Protein AF-A0A5P9H2J4-F1 (afdb_monomer)

Sequence (179 aa):
MNARAEFPARAKLRVLPDDWDMHHDNRLRDTGGVYSKVAVLSDEWGIAETALITRWHKLRGRSGVDRSVSNRGKGKSSAGKVTGGRPPRRQDVENPQDLPRPELELVRDVASDLPRRQQNILLVIAGSPGLSCSEIGREGQFSSGSVATSIPLLRRHVAASGWSIVTAPAGGYYLVEIS

Nearest PDB structures (foldseek):
  7dn3-assembly1_O  TM=6.756E-01  e=2.228E-01  Homo sapiens
  6eu2-assembly1_O  TM=5.5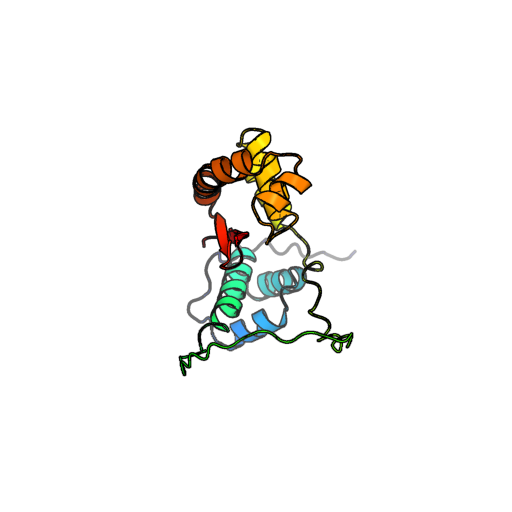53E-01  e=7.507E-02  Saccharomyces cerevisiae S288C
  4zzl-assembly1_A  TM=4.684E-01  e=7.949E-02  Pseudomonas aeruginosa
  6tut-assembly1_O  TM=6.150E-01  e=7.850E-01  Saccharomyces cerevisiae S288C
  2rn7-assembly1_A  TM=4.463E-01  e=7.850E-01  Shigella flexneri

pLDDT: mean 75.41, std 20.42, range [35.69, 94.81]

Structure (mmCIF, N/CA/C/O backbone):
data_AF-A0A5P9H2J4-F1
#
_entry.id   AF-A0A5P9H2J4-F1
#
loop_
_atom_site.group_PDB
_atom_site.id
_atom_site.type_symbol
_atom_site.label_atom_id
_atom_site.label_alt_id
_atom_site.label_comp_id
_atom_site.label_asym_id
_atom_site.label_entity_id
_atom_site.label_seq_id
_atom_site.pdbx_PDB_ins_code
_atom_site.Cartn_x
_atom_site.Cartn_y
_atom_site.Cartn_z
_atom_site.occupancy
_atom_site.B_iso_or_equiv
_atom_site.auth_seq_id
_atom_site.auth_comp_id
_atom_site.auth_asym_id
_atom_site.auth_atom_id
_atom_site.pdbx_PDB_model_num
ATOM 1 N N . MET A 1 1 ? -14.708 36.099 26.808 1.00 37.88 1 MET A N 1
ATOM 2 C CA . MET A 1 1 ? -14.467 34.723 27.290 1.00 37.88 1 MET A CA 1
ATOM 3 C C . MET A 1 1 ? -15.347 33.798 26.462 1.00 37.88 1 MET A C 1
ATOM 5 O O . MET A 1 1 ? -16.540 33.737 26.713 1.00 37.88 1 MET A O 1
ATOM 9 N N . ASN A 1 2 ? -14.799 33.191 25.404 1.00 42.50 2 ASN A N 1
ATOM 10 C CA . ASN A 1 2 ? -15.557 32.294 24.527 1.00 42.50 2 ASN A CA 1
ATOM 11 C C . ASN A 1 2 ? -15.525 30.885 25.118 1.00 42.50 2 ASN A C 1
ATOM 13 O O . ASN A 1 2 ? -14.464 30.266 25.177 1.00 42.50 2 ASN A O 1
ATOM 17 N N . ALA A 1 3 ? -16.684 30.410 25.572 1.00 44.47 3 ALA A N 1
ATOM 18 C CA . ALA A 1 3 ? -16.889 29.033 25.986 1.00 44.47 3 ALA A CA 1
ATOM 19 C C . ALA A 1 3 ? -16.720 28.130 24.758 1.00 44.47 3 ALA A C 1
ATOM 21 O O . ALA A 1 3 ? -17.597 28.032 23.901 1.00 44.47 3 ALA A O 1
ATOM 22 N N . ARG A 1 4 ? -15.544 27.515 24.643 1.00 42.09 4 ARG A N 1
ATOM 23 C CA . ARG A 1 4 ? -15.275 26.453 23.681 1.00 42.09 4 ARG A CA 1
ATOM 24 C C . ARG A 1 4 ? -16.056 25.246 24.192 1.00 42.09 4 ARG A C 1
ATOM 26 O O . ARG A 1 4 ? -15.640 24.619 25.157 1.00 42.09 4 ARG A O 1
ATOM 33 N N . ALA A 1 5 ? -17.241 25.019 23.631 1.00 46.47 5 ALA A N 1
ATOM 34 C CA . ALA A 1 5 ? -18.054 23.857 23.947 1.00 46.47 5 ALA A CA 1
ATOM 35 C C . ALA A 1 5 ? -17.227 22.603 23.632 1.00 46.47 5 ALA A C 1
ATOM 37 O O . ALA A 1 5 ? -17.026 22.253 22.470 1.00 46.47 5 ALA A O 1
ATOM 38 N N . GLU A 1 6 ? -16.685 21.980 24.675 1.00 45.47 6 GLU A N 1
ATOM 39 C CA . GLU A 1 6 ? -16.101 20.648 24.615 1.00 45.47 6 GLU A CA 1
ATOM 40 C C . GLU A 1 6 ? -17.254 19.678 24.373 1.00 45.47 6 GLU A C 1
ATOM 42 O O . GLU A 1 6 ? -17.886 19.168 25.297 1.00 45.47 6 GLU A O 1
ATOM 47 N N . PHE A 1 7 ? -17.599 19.485 23.100 1.00 49.84 7 PHE A N 1
ATOM 48 C CA . PHE A 1 7 ? -18.475 18.393 22.722 1.00 49.84 7 PHE A CA 1
ATOM 49 C C . PHE A 1 7 ? -17.746 17.098 23.089 1.00 49.84 7 PHE A C 1
ATOM 51 O O . PHE A 1 7 ? -16.628 16.887 22.609 1.00 49.84 7 PHE A O 1
ATOM 58 N N . PRO A 1 8 ? -18.328 16.240 23.948 1.00 53.94 8 PRO A N 1
ATOM 59 C CA . PRO A 1 8 ? -17.721 14.959 24.258 1.00 53.94 8 PRO A CA 1
ATOM 60 C C . PRO A 1 8 ? -17.514 14.226 22.938 1.00 53.94 8 PRO A C 1
ATOM 62 O O . PRO A 1 8 ? -18.433 14.184 22.117 1.00 53.94 8 PRO A O 1
ATOM 65 N N . ALA A 1 9 ? -16.301 13.710 22.726 1.00 61.12 9 ALA A N 1
ATOM 66 C CA . ALA A 1 9 ? -15.924 12.963 21.535 1.00 61.12 9 ALA A CA 1
ATOM 67 C C . ALA A 1 9 ? -16.912 11.806 21.345 1.00 61.12 9 ALA A C 1
ATOM 69 O O . ALA A 1 9 ? -16.775 10.740 21.948 1.00 61.12 9 ALA A O 1
ATOM 70 N N . ARG A 1 10 ? -17.969 12.046 20.561 1.00 61.47 10 ARG A N 1
ATOM 71 C CA . ARG A 1 10 ? -18.963 11.032 20.232 1.00 61.47 10 ARG A CA 1
ATOM 72 C C . ARG A 1 10 ? -18.203 9.903 19.560 1.00 61.47 10 ARG A C 1
ATOM 74 O O . ARG A 1 10 ? -17.458 10.138 18.610 1.00 61.47 10 ARG A O 1
ATOM 81 N N . ALA A 1 11 ? -18.354 8.697 20.097 1.00 78.31 11 ALA A N 1
ATOM 82 C CA . ALA A 1 11 ? -17.720 7.518 19.539 1.00 78.31 11 ALA A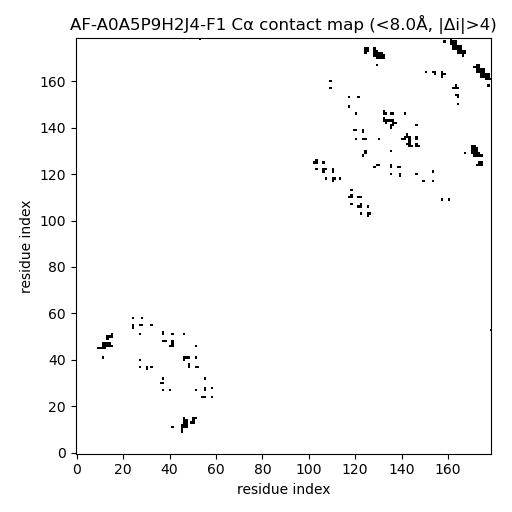 CA 1
ATOM 83 C C . ALA A 1 11 ? -18.132 7.394 18.067 1.00 78.31 11 ALA A C 1
ATOM 85 O O . ALA A 1 11 ? -19.307 7.189 17.763 1.00 78.31 11 ALA A O 1
ATOM 86 N N . LYS A 1 12 ? -17.167 7.582 17.163 1.00 86.19 12 LYS A N 1
ATOM 87 C CA . LYS A 1 12 ? -17.401 7.499 15.723 1.00 86.19 12 LYS A CA 1
ATOM 88 C C . LYS A 1 12 ? -17.639 6.044 15.323 1.00 86.19 12 LYS A C 1
ATOM 90 O O . LYS A 1 12 ? -16.932 5.142 15.783 1.00 86.19 12 LYS A O 1
ATOM 95 N N . LEU A 1 13 ? -18.605 5.816 14.441 1.00 84.12 13 LEU A N 1
ATOM 96 C CA . LEU A 1 13 ? -18.912 4.490 13.915 1.00 84.12 13 LEU A CA 1
ATOM 97 C C . LEU A 1 13 ? -17.754 3.988 13.049 1.00 84.12 13 LEU A C 1
ATOM 99 O O . LEU A 1 13 ? -17.327 4.657 12.114 1.00 84.12 13 LEU A O 1
ATOM 103 N N . ARG A 1 14 ? -17.235 2.793 13.344 1.00 85.69 14 ARG A N 1
ATOM 104 C CA . ARG A 1 14 ? -16.154 2.164 12.556 1.00 85.69 14 ARG A CA 1
ATOM 105 C C . ARG A 1 14 ? -16.654 1.460 11.294 1.00 85.69 14 ARG A C 1
ATOM 107 O O . ARG A 1 14 ? -15.852 0.961 10.513 1.00 85.69 14 ARG A O 1
ATOM 114 N N . VAL A 1 15 ? -17.968 1.395 11.124 1.00 87.19 15 VAL A N 1
ATOM 115 C CA . VAL A 1 15 ? -18.649 0.724 10.020 1.00 87.19 15 VAL A CA 1
ATOM 116 C C . VAL A 1 15 ? -19.584 1.738 9.372 1.00 87.19 15 VAL A C 1
ATOM 118 O O . VAL A 1 15 ? -20.097 2.627 10.055 1.00 87.19 15 VAL A O 1
ATOM 121 N N . LEU A 1 16 ? -19.762 1.631 8.056 1.00 88.69 16 LEU A N 1
ATOM 122 C CA . LEU A 1 16 ? -20.725 2.458 7.337 1.00 88.69 16 LEU A CA 1
ATOM 123 C C . LEU A 1 16 ? -22.148 2.086 7.791 1.00 88.69 16 LEU A C 1
ATOM 125 O O . LEU A 1 16 ? -22.420 0.896 7.948 1.00 88.69 16 LEU A O 1
ATOM 129 N N . PRO A 1 17 ? -23.035 3.069 7.995 1.00 88.62 17 PRO A N 1
ATOM 130 C CA . PRO A 1 17 ? -24.447 2.828 8.267 1.00 88.62 17 PRO A CA 1
ATOM 131 C C . PRO A 1 17 ? -25.135 2.000 7.171 1.00 88.62 17 PRO A C 1
ATOM 133 O O . PRO A 1 17 ? -24.733 2.043 6.007 1.00 88.62 17 PRO A O 1
ATOM 136 N N . ASP A 1 18 ? -26.197 1.277 7.528 1.00 86.50 18 ASP A N 1
ATOM 137 C CA . ASP A 1 18 ? -26.982 0.484 6.568 1.00 86.50 18 ASP A CA 1
ATOM 138 C C . ASP A 1 18 ? -27.768 1.360 5.573 1.00 86.50 18 ASP A C 1
ATOM 140 O O . ASP A 1 18 ? -28.069 0.922 4.464 1.00 86.50 18 ASP A O 1
ATOM 144 N N . ASP A 1 19 ? -28.063 2.614 5.930 1.00 89.94 19 ASP A N 1
ATOM 145 C CA . ASP A 1 19 ? -28.698 3.630 5.080 1.00 89.94 19 ASP A CA 1
ATOM 146 C C . ASP A 1 19 ? -27.706 4.365 4.156 1.00 89.94 19 ASP A C 1
ATOM 148 O O . ASP A 1 19 ? -28.043 5.378 3.542 1.00 89.94 19 ASP A O 1
ATOM 152 N N . TRP A 1 20 ? -26.481 3.846 4.015 1.00 91.00 20 TRP A N 1
ATOM 153 C CA . TRP A 1 20 ? -25.469 4.412 3.129 1.00 91.00 20 TRP A CA 1
ATOM 154 C C . TRP A 1 20 ? -25.891 4.350 1.657 1.00 91.00 20 TRP A C 1
ATOM 156 O O . TRP A 1 20 ? -25.964 3.280 1.044 1.00 91.00 20 TRP A O 1
ATOM 166 N N . ASP A 1 21 ? -26.097 5.520 1.058 1.00 92.69 21 ASP A N 1
ATOM 167 C CA . ASP A 1 21 ? -26.605 5.653 -0.304 1.00 92.69 21 ASP A CA 1
ATOM 168 C C . ASP A 1 21 ? -25.576 6.228 -1.301 1.00 92.69 21 ASP A C 1
ATOM 170 O O . ASP A 1 21 ? -24.418 6.535 -0.994 1.00 92.69 21 ASP A O 1
ATOM 174 N N . MET A 1 22 ? -26.022 6.38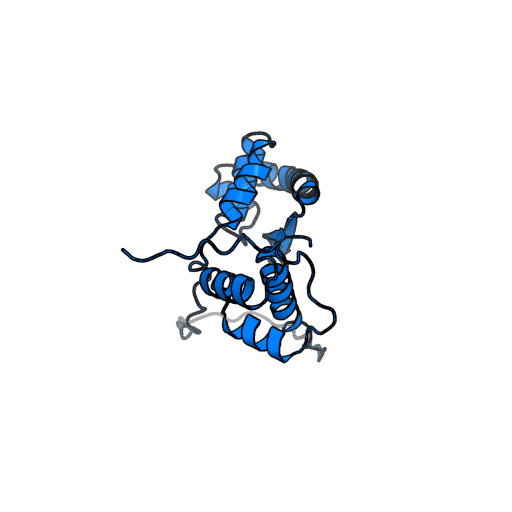7 -2.549 1.00 90.00 22 MET A N 1
ATOM 175 C CA . MET A 1 22 ? -25.207 6.946 -3.627 1.00 90.00 22 MET A CA 1
ATOM 176 C C . MET A 1 22 ? -24.903 8.444 -3.439 1.00 90.00 22 MET A C 1
ATOM 178 O O . MET A 1 22 ? -23.922 8.941 -3.991 1.00 90.00 22 MET A O 1
ATOM 182 N N . HIS A 1 23 ? -25.713 9.176 -2.669 1.00 92.44 23 HIS A N 1
ATOM 183 C CA . HIS A 1 23 ? -25.463 10.583 -2.368 1.00 92.44 23 HIS A CA 1
ATOM 184 C C . HIS A 1 23 ? -24.237 10.734 -1.458 1.00 92.44 23 HIS A C 1
ATOM 186 O O . HIS A 1 23 ? -23.366 11.562 -1.739 1.00 92.44 23 HIS A O 1
ATOM 192 N N . HIS A 1 24 ? -24.111 9.874 -0.445 1.00 92.12 24 HIS A N 1
ATOM 193 C CA . HIS A 1 24 ? -22.923 9.803 0.408 1.00 92.12 24 HIS A CA 1
ATOM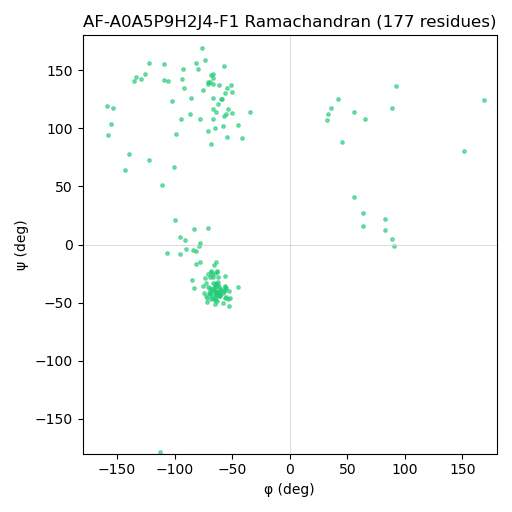 194 C C . HIS A 1 24 ? -21.671 9.433 -0.395 1.00 92.12 24 HIS A C 1
ATOM 196 O O . HIS A 1 24 ? -20.632 10.080 -0.252 1.00 92.12 24 HIS A O 1
ATOM 202 N N . ASP A 1 25 ? -21.774 8.460 -1.308 1.00 91.12 25 ASP A N 1
ATOM 203 C CA . ASP A 1 25 ? -20.670 8.088 -2.203 1.00 91.12 25 ASP A CA 1
ATOM 204 C C . ASP A 1 25 ? -20.228 9.250 -3.112 1.00 91.12 25 ASP A C 1
ATOM 206 O O . ASP A 1 25 ? -19.029 9.438 -3.334 1.00 91.12 25 ASP A O 1
ATOM 210 N N . ASN A 1 26 ? -21.169 10.047 -3.626 1.00 90.75 26 ASN A N 1
ATOM 211 C CA . ASN A 1 26 ? -20.859 11.212 -4.457 1.00 90.75 26 ASN A CA 1
ATOM 212 C C . ASN A 1 26 ? -20.185 12.323 -3.644 1.00 90.75 26 ASN A C 1
ATOM 214 O O . ASN A 1 26 ? -19.116 12.783 -4.039 1.00 90.75 26 ASN A O 1
ATOM 218 N N . ARG A 1 27 ? -20.710 12.672 -2.461 1.00 90.25 27 ARG A N 1
ATOM 219 C CA . ARG A 1 27 ? -20.052 13.648 -1.569 1.00 90.25 27 ARG A CA 1
ATOM 220 C C . ARG A 1 27 ? -18.655 13.194 -1.156 1.00 90.25 27 ARG A C 1
ATOM 222 O O . ARG A 1 27 ? -17.731 14.001 -1.086 1.00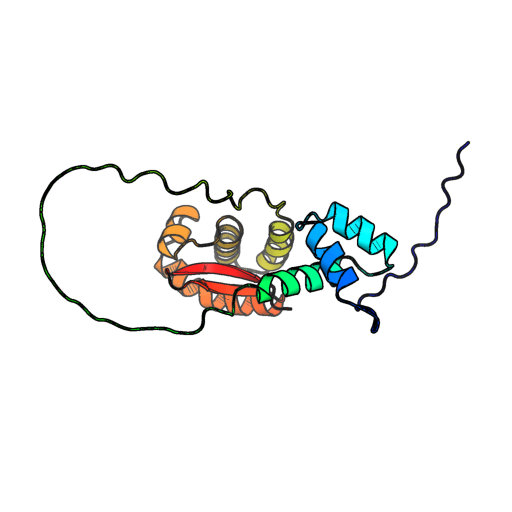 90.25 27 ARG A O 1
ATOM 229 N N . LEU A 1 28 ? -18.481 11.896 -0.915 1.00 90.56 28 LEU A N 1
ATOM 230 C CA . LEU A 1 28 ? -17.183 11.316 -0.602 1.00 90.56 28 LEU A CA 1
ATOM 231 C C . LEU A 1 28 ? -16.231 11.385 -1.808 1.00 90.56 28 LEU A C 1
ATOM 233 O O . LEU A 1 28 ? -15.051 11.680 -1.629 1.00 90.56 28 LEU A O 1
ATOM 237 N N . ARG A 1 29 ? -16.713 11.180 -3.042 1.00 87.31 29 ARG A N 1
ATOM 238 C CA . ARG A 1 29 ? -15.926 11.385 -4.275 1.00 87.31 29 ARG A CA 1
ATOM 239 C C . ARG A 1 29 ? -15.516 12.841 -4.475 1.00 87.31 29 ARG A C 1
ATOM 241 O O . ARG A 1 29 ? -14.359 13.079 -4.819 1.00 87.31 29 ARG A O 1
ATOM 248 N N . ASP A 1 30 ? -16.407 13.785 -4.188 1.00 88.19 30 ASP A N 1
ATOM 249 C CA . ASP A 1 30 ? -16.173 15.230 -4.333 1.00 88.19 30 ASP A CA 1
ATOM 250 C C . ASP A 1 30 ? -15.060 15.755 -3.410 1.00 88.19 30 ASP A C 1
ATOM 252 O O . ASP A 1 30 ? -14.502 16.836 -3.626 1.00 88.19 30 ASP A O 1
ATOM 256 N N . THR A 1 31 ? -14.664 14.975 -2.397 1.00 87.88 31 THR A N 1
ATOM 257 C CA . THR A 1 31 ? -13.471 15.283 -1.594 1.00 87.88 31 THR A CA 1
ATOM 258 C C . THR A 1 31 ? -12.181 15.252 -2.412 1.00 87.88 31 THR A C 1
ATOM 260 O O . THR A 1 31 ? -11.198 15.870 -2.003 1.00 87.88 31 THR A O 1
ATOM 263 N N . GLY A 1 32 ? -12.158 14.539 -3.544 1.00 78.75 32 GLY A N 1
ATOM 264 C CA . GLY A 1 32 ? -10.976 14.393 -4.393 1.00 78.75 32 GLY A CA 1
ATOM 265 C C . GLY A 1 32 ? -9.806 13.670 -3.717 1.00 78.75 32 GLY A C 1
ATOM 266 O O . GLY A 1 32 ? -8.685 13.760 -4.203 1.00 78.75 32 GLY A O 1
ATOM 267 N N . GLY A 1 33 ? -10.034 12.974 -2.597 1.00 73.19 33 GLY A N 1
ATOM 268 C CA . GLY A 1 33 ? -8.963 12.334 -1.823 1.00 73.19 33 GLY A CA 1
ATOM 269 C C . GLY A 1 33 ? -8.237 13.263 -0.855 1.00 73.19 33 GLY A C 1
ATOM 270 O O . GLY A 1 33 ? -7.195 12.902 -0.318 1.00 73.19 33 GLY A O 1
ATOM 271 N N . VAL A 1 34 ? -8.775 14.459 -0.612 1.00 84.06 34 VAL A N 1
ATOM 272 C CA . VAL A 1 34 ? -8.229 15.374 0.390 1.00 84.06 34 VAL A CA 1
ATOM 273 C C . VAL A 1 34 ? -8.664 14.914 1.781 1.00 84.06 34 VAL A C 1
ATOM 275 O O . VAL A 1 34 ? -9.821 15.099 2.165 1.00 84.06 34 VAL A O 1
ATOM 278 N N . TYR A 1 35 ? -7.732 14.367 2.564 1.00 81.38 35 TYR A N 1
ATOM 279 C CA . TYR A 1 35 ? -8.004 13.843 3.911 1.00 81.38 35 TYR A CA 1
ATOM 280 C C . TYR A 1 35 ? -8.635 14.871 4.852 1.00 81.38 35 TYR A C 1
ATOM 282 O O . TYR A 1 35 ? -9.544 14.529 5.597 1.00 81.38 35 TYR A O 1
ATOM 290 N N . SER A 1 36 ? -8.261 16.151 4.759 1.00 81.31 36 SER A N 1
ATOM 291 C CA . SER A 1 36 ? -8.893 17.209 5.560 1.00 81.31 36 SER A CA 1
ATOM 292 C C . SER A 1 36 ? -10.388 17.366 5.262 1.00 81.31 36 SER A C 1
ATOM 294 O O . SER A 1 36 ? -11.160 17.669 6.163 1.00 81.31 36 SER A O 1
ATOM 296 N N . LYS A 1 37 ? -10.826 17.122 4.019 1.00 87.00 37 LYS A N 1
ATOM 297 C CA . LYS A 1 37 ? -12.255 17.120 3.669 1.00 87.00 37 LYS A CA 1
ATOM 298 C C . LYS A 1 37 ? -12.946 15.849 4.164 1.00 87.00 37 LYS A C 1
ATOM 300 O O . LYS A 1 37 ? -14.091 15.915 4.594 1.00 87.00 37 LYS A O 1
ATOM 305 N N . VAL A 1 38 ? -12.251 14.711 4.144 1.00 87.44 38 VAL A N 1
ATOM 306 C CA . VAL A 1 38 ? -12.761 13.450 4.708 1.00 87.44 38 VAL A CA 1
ATOM 307 C C . VAL A 1 38 ? -12.918 13.545 6.228 1.00 87.44 38 VAL A C 1
ATOM 309 O O . VAL A 1 38 ? -13.909 13.049 6.749 1.00 87.44 38 VAL A O 1
ATOM 312 N N . ALA A 1 39 ? -12.014 14.233 6.930 1.00 85.62 39 ALA A N 1
ATOM 313 C CA . ALA A 1 39 ? -12.129 14.509 8.363 1.00 85.62 39 ALA A CA 1
ATOM 314 C C . ALA A 1 39 ? -13.379 15.347 8.685 1.00 85.62 39 ALA A C 1
ATOM 316 O O . ALA A 1 39 ? -14.138 15.007 9.588 1.00 85.62 39 ALA A O 1
ATOM 317 N N . VAL A 1 40 ? -13.669 16.372 7.874 1.00 90.00 40 VAL A N 1
ATOM 318 C CA . VAL A 1 40 ? -14.911 17.157 8.003 1.00 90.00 40 VAL A CA 1
ATOM 319 C C . VAL A 1 40 ? -16.149 16.277 7.806 1.00 90.00 40 VAL A C 1
ATOM 321 O O . VAL A 1 40 ? -17.076 16.352 8.605 1.00 90.00 40 VAL A O 1
ATOM 324 N N . LEU A 1 41 ? -16.158 15.399 6.796 1.00 91.00 41 LEU A N 1
ATOM 325 C CA . LEU A 1 41 ? -17.263 14.451 6.585 1.00 91.00 41 LEU A CA 1
ATOM 326 C C . LEU A 1 41 ? -17.360 13.401 7.703 1.00 91.00 41 LEU A C 1
ATOM 328 O O . LEU A 1 41 ? -18.451 12.976 8.065 1.00 91.00 41 LEU A O 1
ATOM 332 N N . SER A 1 42 ? -16.226 12.994 8.273 1.00 90.69 42 SER A N 1
ATOM 333 C CA . SER A 1 42 ? -16.158 12.085 9.417 1.00 90.69 42 SER A CA 1
ATOM 334 C C . SER A 1 42 ? -16.830 12.686 10.647 1.00 90.69 42 SER A C 1
ATOM 336 O O . SER A 1 42 ? -17.574 11.990 11.339 1.00 90.69 42 SER A O 1
ATOM 338 N N . ASP A 1 43 ? -16.600 13.973 10.902 1.00 88.75 43 ASP A N 1
ATOM 339 C CA . ASP A 1 43 ? -17.264 14.704 11.978 1.00 88.75 43 ASP A CA 1
ATOM 340 C C . ASP A 1 43 ? -18.751 14.934 11.672 1.00 88.75 43 ASP A C 1
ATOM 342 O O . ASP A 1 43 ? -19.590 14.737 12.550 1.00 88.75 43 ASP A O 1
ATOM 346 N N . GLU A 1 44 ? -19.088 15.285 10.426 1.00 90.75 44 GLU A N 1
ATOM 347 C CA . GLU A 1 44 ? -20.465 15.536 9.976 1.00 90.75 44 GLU A CA 1
ATOM 348 C C . GLU A 1 44 ? -21.346 14.283 10.082 1.00 90.75 44 GLU A C 1
ATOM 350 O O . GLU A 1 44 ? -22.487 14.356 10.538 1.00 90.75 44 GLU A O 1
ATOM 355 N N . TRP A 1 45 ? -20.815 13.125 9.690 1.00 91.56 45 TRP A N 1
ATOM 356 C CA . TRP A 1 45 ? -21.557 11.862 9.658 1.00 91.56 45 TRP A CA 1
ATOM 357 C C . TRP A 1 45 ? -21.364 11.014 10.917 1.00 91.56 45 TRP A C 1
ATOM 359 O O . TRP A 1 45 ? -22.035 9.999 11.085 1.00 91.56 45 TRP A O 1
ATOM 369 N N . GLY A 1 46 ? -20.448 11.399 11.811 1.00 91.44 46 GLY A N 1
ATOM 370 C CA . GLY A 1 46 ? -20.116 10.608 12.998 1.00 91.44 46 GLY A CA 1
ATOM 371 C C . GLY A 1 46 ? -19.508 9.241 12.665 1.00 91.44 46 GLY A C 1
ATOM 372 O O . GLY A 1 46 ? -19.640 8.295 13.442 1.00 91.44 46 GLY A O 1
ATOM 373 N N . ILE A 1 47 ? -18.847 9.119 11.513 1.00 91.44 47 ILE A N 1
ATOM 374 C CA . ILE A 1 47 ? -18.227 7.884 11.013 1.00 91.44 47 ILE A CA 1
ATOM 375 C C . ILE A 1 47 ? -16.715 8.040 11.096 1.00 91.44 47 ILE A C 1
ATOM 377 O O . ILE A 1 47 ? -16.190 9.113 10.832 1.00 91.44 47 ILE A O 1
ATOM 381 N N . ALA A 1 48 ? -15.987 6.992 11.464 1.00 90.38 48 ALA A N 1
ATOM 382 C CA . ALA A 1 48 ? -14.536 7.022 11.556 1.00 90.38 48 ALA A CA 1
ATOM 383 C C . ALA A 1 48 ? -13.904 7.317 10.185 1.00 90.38 48 ALA A C 1
ATOM 385 O O . ALA A 1 48 ? -14.298 6.737 9.172 1.00 90.38 48 ALA A O 1
ATOM 386 N N . GLU A 1 49 ? -12.884 8.177 10.163 1.00 88.00 49 GLU A N 1
ATOM 387 C CA . GLU A 1 49 ? -12.154 8.542 8.940 1.00 88.00 49 GLU A CA 1
ATOM 388 C C . GLU A 1 49 ? -11.656 7.310 8.184 1.00 88.00 49 GLU A C 1
ATOM 390 O O . GLU A 1 49 ? -11.793 7.234 6.969 1.00 88.00 49 GLU A O 1
ATOM 395 N N . THR A 1 50 ? -11.173 6.297 8.906 1.00 85.12 50 THR A N 1
ATOM 396 C CA . THR A 1 50 ? -10.714 5.026 8.333 1.00 85.12 50 THR A CA 1
ATOM 397 C C . THR A 1 50 ? -11.795 4.321 7.508 1.00 85.12 50 THR A C 1
ATOM 399 O O . THR A 1 50 ? -11.506 3.822 6.419 1.00 85.12 50 THR A O 1
ATOM 402 N N . ALA A 1 51 ? -13.054 4.325 7.960 1.00 87.44 51 ALA A N 1
ATOM 403 C CA . ALA A 1 51 ? -14.169 3.720 7.230 1.00 87.44 51 ALA A CA 1
ATOM 404 C C . ALA A 1 51 ? -14.512 4.511 5.955 1.00 87.44 51 ALA A C 1
ATOM 406 O O . ALA A 1 51 ? -14.749 3.915 4.899 1.00 87.44 51 ALA A O 1
ATOM 407 N N . LEU A 1 52 ? -14.473 5.846 6.028 1.00 89.94 52 LEU A N 1
ATOM 408 C CA . LEU A 1 52 ? -14.708 6.726 4.879 1.00 89.94 52 LEU A CA 1
ATOM 409 C C . LEU A 1 52 ? -13.587 6.629 3.839 1.00 89.94 52 LEU A C 1
ATOM 411 O O . LEU A 1 52 ? -13.866 6.493 2.650 1.00 89.94 52 LEU A O 1
ATOM 415 N N . ILE A 1 53 ? -12.326 6.621 4.272 1.00 87.56 53 ILE A N 1
ATOM 416 C CA . ILE A 1 53 ? -11.157 6.429 3.404 1.00 87.56 53 ILE A CA 1
ATOM 417 C C . ILE A 1 53 ? -11.274 5.085 2.678 1.00 87.56 53 ILE A C 1
ATOM 419 O O . ILE A 1 53 ? -11.237 5.037 1.446 1.00 87.56 53 ILE A O 1
ATOM 423 N N . THR A 1 54 ? -11.538 4.003 3.416 1.00 86.25 54 THR A N 1
ATOM 424 C CA . THR A 1 54 ? -11.731 2.662 2.840 1.00 86.25 54 THR A CA 1
ATOM 425 C C . THR A 1 54 ? -12.836 2.655 1.775 1.00 86.25 54 THR A C 1
ATOM 427 O O . THR A 1 54 ? -12.661 2.100 0.685 1.00 86.25 54 THR A O 1
ATOM 430 N N . ARG A 1 55 ? -13.985 3.296 2.045 1.00 89.75 55 ARG A N 1
ATOM 431 C CA . ARG A 1 55 ? -15.089 3.404 1.076 1.00 89.75 55 ARG 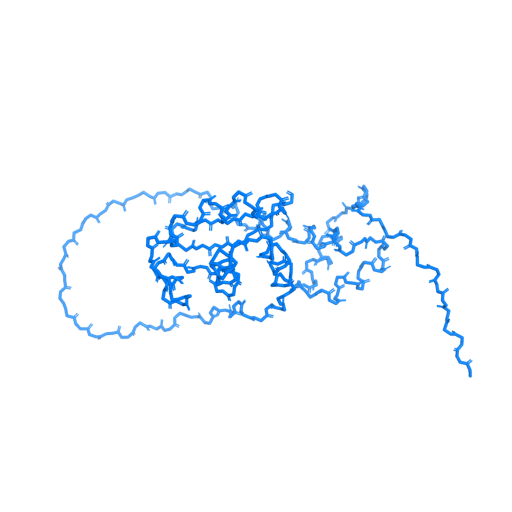A CA 1
ATOM 432 C C . ARG A 1 55 ? -14.679 4.188 -0.166 1.00 89.75 55 ARG A C 1
ATOM 434 O O . ARG A 1 55 ? -14.950 3.745 -1.281 1.00 89.75 55 ARG A O 1
ATOM 441 N N . TRP A 1 56 ? -13.988 5.307 0.013 1.00 88.31 56 TRP A N 1
ATOM 442 C CA . TRP A 1 56 ? -13.514 6.147 -1.080 1.00 88.31 56 TRP A CA 1
ATOM 443 C C . TRP A 1 56 ? -12.552 5.398 -2.018 1.00 88.31 56 TRP A C 1
ATOM 445 O O . TRP A 1 56 ? -12.715 5.451 -3.240 1.00 88.31 56 TRP A O 1
ATOM 455 N N . HIS A 1 57 ? -11.613 4.613 -1.477 1.00 84.00 57 HIS A N 1
ATOM 456 C CA . HIS A 1 57 ? -10.727 3.766 -2.286 1.00 84.00 57 HIS A CA 1
ATOM 457 C C . HIS A 1 57 ? -11.507 2.725 -3.106 1.00 84.00 57 HIS A C 1
ATOM 459 O O . HIS A 1 57 ? -11.255 2.568 -4.306 1.00 84.00 57 HIS A O 1
ATOM 465 N N . LYS A 1 58 ? -12.522 2.081 -2.510 1.00 82.88 58 LYS A N 1
ATOM 466 C CA . LYS A 1 58 ? -13.406 1.133 -3.219 1.00 82.88 58 LYS A CA 1
ATOM 467 C C . LYS A 1 58 ? -14.172 1.794 -4.371 1.00 82.88 58 LYS A C 1
ATOM 469 O O . LYS A 1 58 ? -14.333 1.182 -5.429 1.00 82.88 58 LYS A O 1
ATOM 474 N N . LEU A 1 59 ? -14.599 3.048 -4.210 1.00 84.38 59 LEU A N 1
ATOM 475 C CA . LEU A 1 59 ? -15.294 3.801 -5.260 1.00 84.38 59 LEU A CA 1
ATOM 476 C C . LEU A 1 59 ? -14.408 4.137 -6.465 1.00 84.38 59 LEU A C 1
ATOM 478 O O . LEU A 1 59 ? -14.950 4.290 -7.562 1.00 84.38 59 LEU A O 1
ATOM 482 N N . ARG A 1 60 ? -13.083 4.241 -6.283 1.00 74.50 60 ARG A N 1
ATOM 483 C CA . ARG A 1 60 ? -12.118 4.456 -7.378 1.00 74.50 60 ARG A CA 1
ATOM 484 C C . ARG A 1 60 ? -11.721 3.160 -8.081 1.00 74.50 60 ARG A C 1
ATOM 486 O O . ARG A 1 60 ? -11.604 3.152 -9.303 1.00 74.50 60 ARG A O 1
ATOM 493 N N . GLY A 1 61 ? -11.578 2.056 -7.343 1.00 63.34 61 GLY A N 1
ATOM 494 C CA . GLY A 1 61 ? -11.203 0.754 -7.913 1.00 63.34 61 GLY A CA 1
ATOM 495 C C . GLY A 1 61 ? -12.223 0.176 -8.907 1.00 63.34 61 GLY A C 1
ATOM 496 O O . GLY A 1 61 ? -11.856 -0.609 -9.778 1.00 63.34 61 GLY A O 1
ATOM 497 N N . ARG A 1 62 ? -13.497 0.586 -8.827 1.00 54.44 62 ARG A N 1
ATOM 498 C CA . ARG A 1 62 ? -14.568 0.101 -9.718 1.00 54.44 62 ARG A CA 1
ATOM 499 C C . ARG A 1 62 ? -14.645 0.781 -11.090 1.00 54.44 62 ARG A C 1
ATOM 501 O O . ARG A 1 62 ? -15.238 0.198 -11.988 1.00 54.44 62 ARG A O 1
ATOM 508 N N . SER A 1 63 ? -14.026 1.944 -11.304 1.00 49.47 63 SER A N 1
ATOM 509 C CA . SER A 1 63 ? -14.125 2.661 -12.594 1.00 49.47 63 SER A CA 1
ATOM 510 C C . SER A 1 63 ? -13.235 2.098 -13.719 1.00 49.47 63 SER A C 1
ATOM 512 O O . SER A 1 63 ? -13.232 2.645 -14.818 1.00 49.47 63 SER A O 1
ATOM 514 N N . GLY A 1 64 ? -12.473 1.022 -13.475 1.00 44.16 64 GLY A N 1
ATOM 515 C CA . GLY A 1 64 ? -11.520 0.457 -14.445 1.00 44.16 64 GLY A CA 1
ATOM 516 C C . GLY A 1 64 ? -11.923 -0.859 -15.123 1.00 44.16 64 GLY A C 1
ATOM 517 O O . GLY A 1 64 ? -11.218 -1.294 -16.031 1.00 44.16 64 GLY A O 1
ATOM 518 N N . VAL A 1 65 ? -13.019 -1.509 -14.713 1.00 45.12 65 VAL A N 1
ATOM 519 C CA . VAL A 1 65 ? -13.378 -2.872 -15.168 1.00 45.12 65 VAL A CA 1
ATOM 520 C C . VAL A 1 65 ? -14.615 -2.853 -16.067 1.00 45.12 65 VAL A C 1
ATOM 522 O O . VAL A 1 65 ? -15.562 -3.596 -15.861 1.00 45.12 65 VAL A O 1
ATOM 525 N N . ASP A 1 66 ? -14.599 -1.997 -17.087 1.00 37.34 66 ASP A N 1
ATOM 526 C CA . ASP A 1 66 ? -15.491 -2.151 -18.243 1.00 37.34 66 ASP A CA 1
ATOM 527 C C . ASP A 1 66 ? -14.777 -1.737 -19.538 1.00 37.34 66 ASP A C 1
ATOM 529 O O . ASP A 1 66 ? -15.076 -0.746 -20.202 1.00 37.34 66 ASP A O 1
ATOM 533 N N . ARG A 1 67 ? -13.731 -2.492 -19.883 1.00 41.00 67 ARG A N 1
ATOM 534 C CA . ARG A 1 67 ? -13.283 -2.604 -21.276 1.00 41.00 67 ARG A CA 1
ATOM 535 C C . ARG A 1 67 ? -13.310 -4.064 -21.674 1.00 41.00 67 ARG A C 1
ATOM 537 O O . ARG A 1 67 ? -12.285 -4.732 -21.803 1.00 41.00 67 ARG A O 1
ATOM 544 N N . SER A 1 68 ? -14.540 -4.532 -21.851 1.00 39.00 68 SER A N 1
ATOM 545 C CA . SER A 1 68 ? -14.856 -5.708 -22.645 1.00 39.00 68 SER A CA 1
ATOM 546 C C . SER A 1 68 ? -14.199 -5.612 -24.025 1.00 39.00 68 SER A C 1
ATOM 548 O O . SER A 1 68 ? -14.507 -4.743 -24.833 1.00 39.00 68 SER A O 1
ATOM 550 N N . VAL A 1 69 ? -13.241 -6.510 -24.245 1.00 50.75 69 VAL A N 1
ATOM 551 C CA . VAL A 1 69 ? -13.107 -7.383 -25.419 1.00 50.75 69 VAL A CA 1
ATOM 552 C C . VAL A 1 69 ? -13.614 -6.814 -26.755 1.00 50.75 69 VAL A C 1
ATOM 554 O O . VAL A 1 69 ? -14.805 -6.860 -27.046 1.00 50.75 69 VAL A O 1
ATOM 557 N N . SER A 1 70 ? -12.686 -6.450 -27.648 1.00 43.06 70 SER A N 1
ATOM 558 C CA . SER A 1 70 ? -12.834 -6.702 -29.091 1.00 43.06 70 SER A CA 1
ATOM 559 C C . SER A 1 70 ? -11.490 -6.681 -29.834 1.00 43.06 70 SER A C 1
ATOM 561 O O . SER A 1 70 ? -10.806 -5.667 -29.865 1.00 43.06 70 SER A O 1
ATOM 563 N N . ASN A 1 71 ? -11.188 -7.836 -30.445 1.00 37.28 71 ASN A N 1
ATOM 564 C CA . ASN A 1 71 ? -10.352 -8.117 -31.628 1.00 37.28 71 ASN A CA 1
ATOM 565 C C . ASN A 1 71 ? -8.885 -7.642 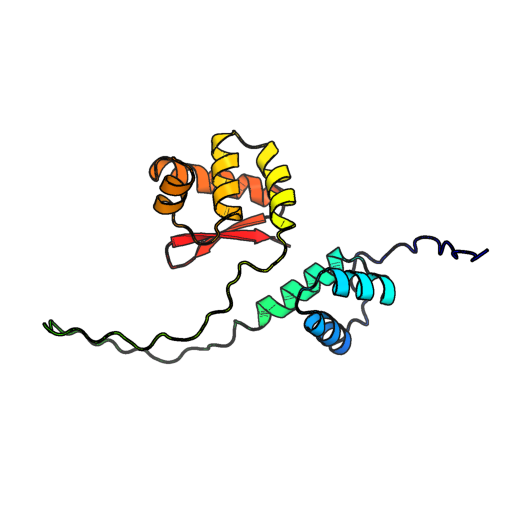-31.650 1.00 37.28 71 ASN A C 1
ATOM 567 O O . ASN A 1 71 ? -8.592 -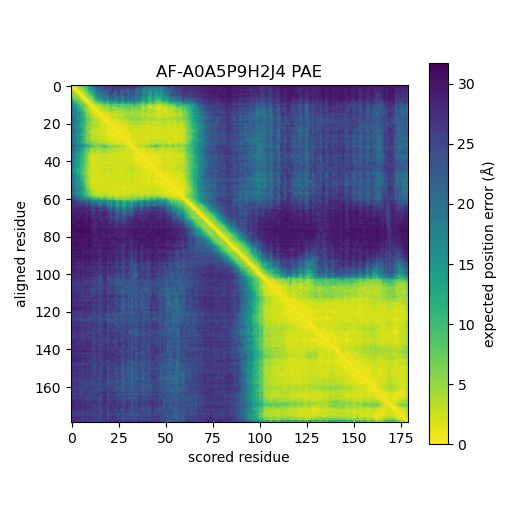6.458 -31.631 1.00 37.28 71 ASN A O 1
ATOM 571 N N . ARG A 1 72 ? -7.860 -8.510 -31.660 1.00 47.94 72 ARG A N 1
ATOM 572 C CA . ARG A 1 72 ? -7.509 -9.643 -32.559 1.00 47.94 72 ARG A CA 1
ATOM 573 C C . ARG A 1 72 ? -7.167 -9.206 -33.997 1.00 47.94 72 ARG A C 1
ATOM 575 O O . ARG A 1 72 ? -8.048 -8.913 -34.790 1.00 47.94 72 ARG A O 1
ATOM 582 N N . GLY A 1 73 ? -5.871 -9.288 -34.317 1.00 35.69 73 GLY A N 1
ATOM 583 C CA . GLY A 1 73 ? -5.272 -9.179 -35.658 1.00 35.69 73 GLY A CA 1
ATOM 584 C C . GLY A 1 73 ? -3.843 -8.633 -35.542 1.00 35.69 73 GLY A C 1
ATOM 585 O O . GLY A 1 73 ? -3.648 -7.432 -35.491 1.00 35.69 73 GLY A O 1
ATOM 586 N N . LYS A 1 74 ? -2.816 -9.425 -35.214 1.00 46.16 74 LYS A N 1
ATOM 587 C CA . LYS A 1 74 ? -2.073 -10.361 -36.083 1.00 46.16 74 LYS A CA 1
ATOM 588 C C . LYS A 1 74 ? -1.703 -9.746 -37.442 1.00 46.16 74 LYS A C 1
ATOM 590 O O . LYS A 1 74 ? -2.406 -9.934 -38.422 1.00 46.16 74 LYS A O 1
ATOM 595 N N . GLY A 1 75 ? -0.548 -9.085 -37.478 1.00 36.50 75 GLY A N 1
ATOM 596 C CA . GLY A 1 75 ? 0.134 -8.650 -38.695 1.00 36.50 75 GLY A CA 1
ATOM 597 C C . GLY A 1 75 ? 1.629 -8.498 -38.424 1.00 36.50 75 GLY A C 1
ATOM 598 O O . GLY A 1 75 ? 2.051 -7.561 -37.757 1.00 36.50 75 GLY A O 1
ATOM 599 N N . LYS A 1 76 ? 2.418 -9.471 -38.890 1.00 47.59 76 LYS A N 1
ATOM 600 C CA . LYS A 1 76 ? 3.871 -9.351 -39.073 1.00 47.59 76 LYS A CA 1
ATOM 601 C C . LYS A 1 76 ? 4.132 -8.355 -40.211 1.00 47.59 76 LYS A C 1
ATOM 603 O O . LYS A 1 76 ? 3.354 -8.376 -41.159 1.00 47.59 76 LYS A O 1
ATOM 608 N N . SER A 1 77 ? 5.219 -7.577 -40.135 1.00 39.03 77 SER A N 1
ATOM 609 C CA . SER A 1 77 ? 6.213 -7.409 -41.220 1.00 39.03 77 SER A CA 1
ATOM 610 C C . SER A 1 77 ? 7.200 -6.252 -40.976 1.00 39.03 77 SER A C 1
ATOM 612 O O . SER A 1 77 ? 6.808 -5.114 -40.758 1.00 39.03 77 SER A O 1
ATOM 614 N N . SER A 1 78 ? 8.485 -6.627 -41.019 1.00 42.59 78 SER A N 1
ATOM 615 C CA . SER A 1 78 ? 9.668 -5.974 -41.620 1.00 42.59 78 SER A CA 1
ATOM 616 C C . SER A 1 78 ? 9.944 -4.461 -41.518 1.00 42.59 78 SER A C 1
ATOM 618 O O . SER A 1 78 ? 9.209 -3.629 -42.029 1.00 42.59 78 SER A O 1
ATOM 620 N N . ALA A 1 79 ? 11.152 -4.191 -41.000 1.00 48.75 79 ALA A N 1
ATOM 621 C CA . ALA A 1 79 ? 12.204 -3.306 -41.520 1.00 48.75 79 ALA A CA 1
ATOM 622 C C . ALA A 1 79 ? 11.795 -2.031 -42.286 1.00 48.75 79 ALA A C 1
ATOM 624 O O . ALA A 1 79 ? 11.394 -2.079 -43.445 1.00 48.75 79 ALA A O 1
ATOM 625 N N . GLY A 1 80 ? 12.083 -0.878 -41.677 1.00 36.50 80 GLY A N 1
ATOM 626 C CA . GLY A 1 80 ? 12.047 0.433 -42.317 1.00 36.50 80 GLY A CA 1
ATOM 627 C C . GLY A 1 80 ? 13.003 1.394 -41.619 1.00 36.50 80 GLY A C 1
ATOM 628 O O . GLY A 1 80 ? 12.883 1.666 -40.430 1.00 36.50 80 GLY A O 1
ATOM 629 N N . LYS A 1 81 ? 13.996 1.844 -42.374 1.00 46.03 81 LYS A N 1
ATOM 630 C CA . LYS A 1 81 ? 15.065 2.775 -42.020 1.00 46.03 81 LYS A CA 1
ATOM 631 C C . LYS A 1 81 ? 14.538 4.223 -42.129 1.00 46.03 81 LYS A C 1
ATOM 633 O O . LYS A 1 81 ? 13.698 4.488 -42.978 1.00 46.03 81 LYS A O 1
ATOM 638 N N . VAL A 1 82 ? 15.185 5.141 -41.404 1.00 41.94 82 VAL A N 1
ATOM 639 C CA . VAL A 1 82 ? 15.299 6.597 -41.670 1.00 41.94 82 VAL A CA 1
ATOM 640 C C . VAL A 1 82 ? 14.263 7.561 -41.047 1.00 41.94 82 VAL A C 1
ATOM 642 O O . VAL A 1 82 ? 13.052 7.402 -41.129 1.00 41.94 82 VAL A O 1
ATOM 645 N N . THR A 1 83 ? 14.861 8.650 -40.544 1.00 43.62 83 THR A N 1
ATOM 646 C CA . THR A 1 83 ? 14.400 10.032 -40.314 1.00 43.62 83 THR A CA 1
ATOM 647 C C . THR A 1 83 ? 13.726 10.413 -39.005 1.00 43.62 83 THR A C 1
ATOM 649 O O . THR A 1 83 ? 12.639 9.973 -38.651 1.00 43.62 83 THR A O 1
ATOM 652 N N . GLY A 1 84 ? 14.421 11.337 -38.332 1.00 46.53 84 GLY A N 1
ATOM 653 C CA . GLY A 1 84 ? 13.951 12.105 -37.203 1.00 46.53 84 GLY A CA 1
ATOM 654 C C . GLY A 1 84 ? 12.603 12.759 -37.477 1.00 46.53 84 GLY A C 1
ATOM 655 O O . GLY A 1 84 ? 12.391 13.432 -38.480 1.00 46.53 84 GLY A O 1
ATOM 656 N N . GLY A 1 85 ? 11.717 12.563 -36.519 1.00 35.84 85 GLY A N 1
ATOM 657 C CA . GLY A 1 85 ? 10.425 13.203 -36.417 1.00 35.84 85 GLY A CA 1
ATOM 658 C C . GLY A 1 85 ? 10.041 13.106 -34.956 1.00 35.84 85 GLY A C 1
ATOM 659 O O . GLY A 1 85 ? 9.576 12.068 -34.496 1.00 35.84 85 GLY A O 1
ATOM 660 N N . ARG A 1 86 ? 10.353 14.159 -34.199 1.00 46.12 86 ARG A N 1
ATOM 661 C CA . ARG A 1 86 ? 9.980 14.309 -32.792 1.00 46.12 86 ARG A CA 1
ATOM 662 C C . ARG A 1 86 ? 8.456 14.121 -32.691 1.00 46.12 86 ARG A C 1
ATOM 664 O O . ARG A 1 86 ? 7.737 14.924 -33.284 1.00 46.12 86 ARG A O 1
ATOM 671 N N . PRO A 1 87 ? 7.944 13.092 -31.994 1.00 51.16 87 PRO A N 1
ATOM 672 C CA . PRO A 1 87 ? 6.507 12.935 -31.839 1.00 51.16 87 PRO A CA 1
ATOM 673 C C . PRO A 1 87 ? 5.957 14.087 -30.980 1.00 51.16 87 PRO A C 1
ATOM 675 O O . PRO A 1 87 ? 6.641 14.528 -30.047 1.00 51.16 87 PRO A O 1
ATOM 678 N N . PRO A 1 88 ? 4.748 14.600 -31.269 1.00 46.41 88 PRO A N 1
ATOM 679 C CA . PRO A 1 88 ? 4.116 15.602 -30.426 1.00 46.41 88 PRO A CA 1
ATOM 680 C C . PRO A 1 88 ? 3.931 15.020 -29.024 1.00 46.41 88 PRO A C 1
ATOM 682 O O . PRO A 1 88 ? 3.378 13.931 -28.851 1.00 46.41 88 PRO A O 1
ATOM 685 N N . ARG A 1 89 ? 4.459 15.759 -28.042 1.00 42.53 89 ARG A N 1
ATOM 686 C CA . ARG A 1 89 ? 4.315 15.550 -26.599 1.00 42.53 89 ARG A CA 1
ATOM 687 C C . ARG A 1 89 ? 2.842 15.251 -26.309 1.00 42.53 89 ARG A C 1
ATOM 689 O O . ARG A 1 89 ? 2.001 16.146 -26.345 1.00 42.53 89 ARG A O 1
ATOM 696 N N . ARG A 1 90 ? 2.522 13.976 -26.090 1.00 41.62 90 ARG A N 1
ATOM 697 C CA . ARG A 1 90 ? 1.237 13.580 -25.523 1.00 41.62 90 ARG A CA 1
ATOM 698 C C . ARG A 1 90 ? 1.221 14.096 -24.092 1.00 41.62 90 ARG A C 1
ATOM 700 O O . ARG A 1 90 ? 2.087 13.707 -23.321 1.00 41.62 90 ARG A O 1
ATOM 707 N N . GLN A 1 91 ? 0.279 15.008 -23.866 1.00 40.75 91 GLN A N 1
ATOM 708 C CA . GLN A 1 91 ? -0.486 15.269 -22.648 1.00 40.75 91 GLN A CA 1
ATOM 709 C C . GLN A 1 91 ? 0.264 15.097 -21.331 1.00 40.75 91 GLN A C 1
ATOM 711 O O . GLN A 1 91 ? 0.660 13.992 -20.973 1.00 40.75 91 GLN A O 1
ATOM 716 N N . ASP A 1 92 ? 0.364 16.209 -20.607 1.00 38.28 92 ASP A N 1
ATOM 717 C CA . ASP A 1 92 ? 0.597 16.286 -19.171 1.00 38.28 92 ASP A CA 1
ATOM 718 C C . ASP A 1 92 ? -0.238 15.227 -18.438 1.00 38.28 92 ASP A C 1
ATOM 720 O O . ASP A 1 92 ? -1.407 15.420 -18.111 1.00 38.28 92 ASP A O 1
ATOM 724 N N . VAL A 1 93 ? 0.367 14.056 -18.237 1.00 46.53 93 VAL A N 1
ATOM 725 C CA . VAL A 1 93 ? -0.089 13.079 -17.260 1.00 46.53 93 VAL A CA 1
ATOM 726 C C . VAL A 1 93 ? 0.152 13.762 -15.929 1.00 46.53 93 VAL A C 1
ATOM 728 O O . VAL A 1 93 ? 1.307 13.972 -15.556 1.00 46.53 93 VAL A O 1
ATOM 731 N N . GLU A 1 94 ? -0.940 14.170 -15.282 1.00 40.72 94 GLU A N 1
ATOM 732 C CA . GLU A 1 94 ? -0.967 14.636 -13.899 1.00 40.72 94 GLU A CA 1
ATOM 733 C C . GLU A 1 94 ? 0.063 13.858 -13.084 1.00 40.72 94 GLU A C 1
ATOM 735 O O . GLU A 1 94 ? -0.005 12.634 -12.952 1.00 40.72 94 GLU A O 1
ATOM 740 N N . ASN A 1 95 ? 1.070 14.592 -12.623 1.00 42.03 95 ASN A N 1
ATOM 741 C CA . ASN A 1 95 ? 2.170 14.093 -11.831 1.00 42.03 95 ASN A CA 1
ATOM 742 C C . ASN A 1 95 ? 1.591 13.420 -10.570 1.00 42.03 95 ASN A C 1
ATOM 744 O O . ASN A 1 95 ? 1.082 14.130 -9.703 1.00 42.03 95 ASN A O 1
ATOM 748 N N . PRO A 1 96 ? 1.669 12.084 -10.407 1.00 46.62 96 PRO A N 1
ATOM 749 C CA . PRO A 1 96 ? 1.109 11.397 -9.242 1.00 46.62 96 PRO A CA 1
ATOM 750 C C . PRO A 1 96 ? 1.897 11.653 -7.942 1.00 46.62 96 PRO A C 1
ATOM 752 O O . PRO A 1 96 ? 1.736 10.924 -6.966 1.00 46.62 96 PRO A O 1
ATOM 755 N N . GLN A 1 97 ? 2.782 12.654 -7.915 1.00 48.75 97 GLN A N 1
ATOM 756 C CA . GLN A 1 97 ? 3.647 12.962 -6.777 1.00 48.75 97 GLN A CA 1
ATOM 757 C C . GLN A 1 97 ? 3.056 13.952 -5.764 1.00 48.75 97 GLN A C 1
ATOM 759 O O . GLN A 1 97 ? 3.673 14.145 -4.721 1.00 48.75 97 GLN A O 1
ATOM 764 N N . ASP A 1 98 ? 1.869 14.510 -6.015 1.00 40.69 98 ASP A N 1
ATOM 765 C CA . ASP A 1 98 ? 1.221 15.507 -5.140 1.00 40.69 98 ASP A CA 1
ATOM 766 C C . ASP A 1 98 ? 0.134 14.931 -4.209 1.00 40.69 98 ASP A C 1
ATOM 768 O O . ASP A 1 98 ? -0.731 15.647 -3.703 1.00 40.69 98 ASP A O 1
ATOM 772 N N . LEU A 1 99 ? 0.167 13.622 -3.942 1.00 45.03 99 LEU A N 1
ATOM 773 C CA . LEU A 1 99 ? -0.577 13.060 -2.814 1.00 45.03 99 LEU A CA 1
ATOM 774 C C . LEU A 1 99 ? 0.297 13.166 -1.552 1.00 45.03 99 LEU A C 1
ATOM 776 O O . LEU A 1 99 ? 1.430 12.670 -1.566 1.00 45.03 99 LEU A O 1
ATOM 780 N N . PRO A 1 100 ? -0.190 13.776 -0.449 1.00 38.88 100 PRO A N 1
ATOM 781 C CA . PRO A 1 100 ? 0.497 13.679 0.835 1.00 38.88 100 PRO A CA 1
ATOM 782 C C . PRO A 1 100 ? 0.683 12.188 1.138 1.00 38.88 100 PRO A C 1
ATOM 784 O O . PRO A 1 100 ? -0.241 11.413 0.897 1.00 38.88 100 PRO A O 1
ATOM 787 N N . ARG A 1 101 ? 1.879 11.779 1.590 1.00 52.41 101 ARG A N 1
ATOM 788 C CA . ARG A 1 101 ? 2.293 10.370 1.757 1.00 52.41 101 ARG A CA 1
ATOM 789 C C . ARG A 1 101 ? 2.202 9.896 3.226 1.00 52.41 101 ARG A C 1
ATOM 791 O O . ARG A 1 101 ? 3.247 9.600 3.807 1.00 52.41 101 ARG A O 1
ATOM 798 N N . PRO A 1 102 ? 1.012 9.786 3.854 1.00 48.41 102 PRO A N 1
ATOM 799 C CA . PRO A 1 102 ? 0.884 9.134 5.158 1.00 48.41 102 PRO A CA 1
ATOM 800 C C . PRO A 1 102 ? 1.206 7.627 5.077 1.00 48.41 102 PRO A C 1
ATOM 802 O O . PRO A 1 102 ? 1.557 7.017 6.080 1.00 48.41 102 PRO A O 1
ATOM 805 N N . GLU A 1 103 ? 1.189 7.033 3.876 1.00 60.84 103 GLU A N 1
ATOM 806 C CA . GLU A 1 103 ? 1.568 5.632 3.632 1.00 60.84 103 GLU A CA 1
ATOM 807 C C . GLU A 1 103 ? 3.036 5.336 3.983 1.00 60.84 103 GLU A C 1
ATOM 809 O O . GLU A 1 103 ? 3.367 4.218 4.360 1.00 60.84 103 GLU A O 1
ATOM 814 N N . LEU A 1 104 ? 3.934 6.326 3.906 1.00 67.50 104 LEU A N 1
ATOM 815 C CA . LEU A 1 104 ? 5.359 6.108 4.177 1.00 67.50 104 LEU A CA 1
ATOM 816 C C . LEU A 1 104 ? 5.661 5.919 5.666 1.00 67.50 104 LEU A C 1
ATOM 818 O O . LEU A 1 104 ? 6.619 5.220 5.985 1.00 67.50 104 LEU A O 1
ATOM 822 N N . GLU A 1 105 ? 4.872 6.509 6.567 1.00 66.38 105 GLU A N 1
ATOM 823 C CA . GLU A 1 105 ? 5.022 6.278 8.010 1.00 66.38 105 GLU A CA 1
ATOM 824 C C . GLU A 1 105 ? 4.526 4.886 8.399 1.00 66.38 105 GLU A C 1
ATOM 826 O O . GLU A 1 105 ? 5.256 4.141 9.045 1.00 66.38 105 GLU A O 1
ATOM 831 N N . LEU A 1 106 ? 3.369 4.467 7.879 1.00 71.06 106 LEU A N 1
ATOM 832 C CA . LEU A 1 106 ? 2.858 3.107 8.081 1.00 71.06 106 LEU A CA 1
ATOM 833 C C . LEU A 1 106 ? 3.806 2.049 7.503 1.00 71.06 106 LEU A C 1
ATOM 835 O O . LEU A 1 106 ? 4.073 1.027 8.131 1.00 71.06 106 LEU A O 1
ATOM 839 N N . VAL A 1 107 ? 4.383 2.311 6.326 1.00 79.62 107 VAL A N 1
ATOM 840 C CA . VAL A 1 107 ? 5.405 1.430 5.755 1.00 79.62 107 VAL A CA 1
ATOM 841 C C . VAL A 1 107 ? 6.669 1.418 6.616 1.00 79.62 107 VAL A C 1
ATOM 843 O O . VAL A 1 107 ? 7.297 0.370 6.710 1.00 79.62 107 VAL A O 1
ATOM 846 N N . ARG A 1 108 ? 7.059 2.526 7.262 1.00 81.12 108 ARG A N 1
ATOM 847 C CA . ARG A 1 108 ? 8.224 2.549 8.167 1.00 81.12 108 ARG A CA 1
ATOM 848 C C . ARG A 1 108 ? 8.013 1.676 9.394 1.00 81.12 108 ARG A C 1
ATOM 850 O O . ARG A 1 108 ? 8.953 0.973 9.759 1.00 81.12 108 ARG A O 1
ATOM 857 N N . ASP A 1 109 ? 6.813 1.681 9.962 1.00 80.88 109 ASP A N 1
ATOM 858 C CA . ASP A 1 109 ? 6.473 0.829 11.101 1.00 80.88 109 ASP A CA 1
ATOM 859 C C . ASP A 1 109 ? 6.558 -0.650 10.707 1.00 80.88 109 ASP A C 1
ATOM 861 O O . ASP A 1 109 ? 7.291 -1.411 11.335 1.00 80.88 109 ASP A O 1
ATOM 865 N N . VAL A 1 110 ? 5.946 -1.036 9.581 1.00 81.25 110 VAL A N 1
ATOM 866 C CA . VAL A 1 110 ? 6.041 -2.408 9.035 1.00 81.25 110 VAL A CA 1
ATOM 867 C C . VAL A 1 110 ? 7.481 -2.776 8.668 1.00 81.25 110 VAL A C 1
ATOM 869 O O . VAL A 1 110 ? 7.906 -3.921 8.801 1.00 81.25 110 VAL A O 1
ATOM 872 N N . ALA A 1 111 ? 8.263 -1.809 8.193 1.00 84.38 111 ALA A N 1
ATOM 873 C CA . ALA A 1 111 ? 9.644 -2.041 7.809 1.00 84.38 111 ALA A CA 1
ATOM 874 C C . ALA A 1 111 ? 10.606 -2.118 9.004 1.00 84.38 111 ALA A C 1
ATOM 876 O O . ALA A 1 111 ? 11.740 -2.559 8.819 1.00 84.38 111 ALA A O 1
ATOM 877 N N . SER A 1 112 ? 10.193 -1.681 10.198 1.00 85.44 112 SER A N 1
ATOM 878 C CA . SER A 1 112 ? 11.036 -1.673 11.399 1.00 85.44 112 SER A CA 1
ATOM 879 C C . SER A 1 112 ? 11.335 -3.080 11.927 1.00 85.44 112 SER A C 1
ATOM 881 O O . SER A 1 112 ? 12.428 -3.319 12.439 1.00 85.44 112 SER A O 1
ATOM 883 N N . ASP A 1 113 ? 10.427 -4.027 11.680 1.00 85.44 113 ASP A N 1
ATOM 884 C CA . ASP A 1 113 ? 10.565 -5.441 12.047 1.00 85.44 113 ASP A CA 1
ATOM 885 C C . ASP A 1 113 ? 11.368 -6.265 11.021 1.00 85.44 113 ASP A C 1
ATOM 887 O O . ASP A 1 113 ? 11.653 -7.451 11.224 1.00 85.44 113 ASP A O 1
ATOM 891 N N . LEU A 1 114 ? 11.762 -5.652 9.901 1.00 88.94 114 LEU A N 1
ATOM 892 C CA . LEU A 1 114 ? 12.508 -6.316 8.839 1.00 88.94 114 LEU A CA 1
ATOM 893 C C . LEU A 1 114 ? 14.026 -6.157 9.013 1.00 88.94 114 LEU A C 1
ATOM 895 O O . LEU A 1 114 ? 14.517 -5.117 9.455 1.00 88.94 114 LEU A O 1
ATOM 899 N N . PRO A 1 115 ? 14.829 -7.131 8.541 1.00 92.06 115 PRO A N 1
ATOM 900 C CA . PRO A 1 115 ? 16.260 -6.933 8.361 1.00 92.06 115 PRO A CA 1
ATOM 901 C C . PRO A 1 115 ? 16.539 -5.658 7.555 1.00 92.06 115 PRO A C 1
ATOM 903 O O . PRO A 1 115 ? 15.924 -5.436 6.513 1.00 92.06 115 PRO A O 1
ATOM 906 N N . ARG A 1 116 ? 17.537 -4.867 7.968 1.00 90.75 116 ARG A N 1
ATOM 907 C CA . ARG A 1 116 ? 17.870 -3.545 7.390 1.00 90.75 116 ARG A CA 1
ATOM 908 C C . ARG A 1 116 ? 17.892 -3.497 5.856 1.00 90.75 116 ARG A C 1
ATOM 910 O O . ARG A 1 116 ? 17.477 -2.518 5.244 1.00 90.75 116 ARG A O 1
ATOM 917 N N . ARG A 1 117 ? 18.360 -4.567 5.205 1.00 91.38 117 ARG A N 1
ATOM 918 C CA . ARG A 1 117 ? 18.337 -4.680 3.737 1.00 91.38 117 ARG A CA 1
ATOM 919 C C . ARG A 1 117 ? 16.908 -4.718 3.182 1.00 91.38 117 ARG A C 1
ATOM 921 O O . ARG A 1 117 ? 16.612 -4.024 2.219 1.00 91.38 117 ARG A O 1
ATOM 928 N N . GLN A 1 118 ? 16.048 -5.544 3.765 1.00 93.88 118 GLN A N 1
ATOM 929 C CA . GLN A 1 118 ? 14.648 -5.693 3.369 1.00 93.88 118 GLN A CA 1
ATOM 930 C C . GLN A 1 118 ? 13.855 -4.419 3.668 1.00 93.88 118 GLN A C 1
ATOM 932 O O . GLN A 1 118 ? 13.114 -3.967 2.801 1.00 93.88 118 GLN A O 1
ATOM 937 N N . GLN A 1 119 ? 14.105 -3.789 4.820 1.00 93.56 119 GLN A N 1
ATOM 938 C CA . GLN A 1 119 ? 13.583 -2.464 5.157 1.00 93.56 119 GLN A CA 1
ATOM 939 C C . GLN A 1 119 ? 13.903 -1.441 4.059 1.00 93.56 119 GLN A C 1
ATOM 941 O O . GLN A 1 119 ? 13.000 -0.807 3.523 1.00 93.56 119 GLN A O 1
ATOM 946 N N . ASN A 1 120 ? 15.173 -1.325 3.661 1.00 93.19 120 ASN A N 1
ATOM 947 C CA . ASN A 1 120 ? 15.572 -0.375 2.622 1.00 93.19 120 ASN A CA 1
ATOM 948 C C . ASN A 1 120 ? 14.929 -0.682 1.260 1.00 93.19 120 ASN A C 1
ATOM 950 O O . ASN A 1 120 ? 14.497 0.239 0.575 1.00 93.19 120 ASN A O 1
ATOM 954 N N . ILE A 1 121 ? 14.831 -1.957 0.865 1.00 93.94 121 ILE A N 1
ATOM 955 C CA . ILE A 1 121 ? 14.145 -2.345 -0.379 1.00 93.94 121 ILE A CA 1
ATOM 956 C C . ILE A 1 121 ? 12.667 -1.939 -0.324 1.00 93.94 121 ILE A C 1
ATOM 958 O O . ILE A 1 121 ? 12.149 -1.384 -1.290 1.00 93.94 121 ILE A O 1
ATOM 962 N N . LEU A 1 122 ? 11.997 -2.185 0.803 1.00 92.62 122 LEU A N 1
ATOM 963 C CA . LEU A 1 122 ? 10.592 -1.838 0.989 1.00 92.62 122 LEU A CA 1
ATOM 964 C C . LEU A 1 122 ? 10.371 -0.318 0.947 1.00 92.62 122 LEU A C 1
ATOM 966 O O . LEU A 1 122 ? 9.455 0.146 0.274 1.00 92.62 122 LEU A O 1
ATOM 970 N N . LEU A 1 123 ? 11.253 0.454 1.587 1.00 91.50 123 LEU A N 1
ATOM 971 C CA . LEU A 1 123 ? 11.224 1.917 1.549 1.00 91.50 123 LEU A CA 1
ATOM 972 C C . LEU A 1 123 ? 11.458 2.472 0.140 1.00 91.50 123 LEU A C 1
ATOM 974 O O . LEU A 1 123 ? 10.813 3.448 -0.230 1.00 91.50 123 LEU A O 1
ATOM 978 N N . VAL A 1 124 ? 12.327 1.850 -0.663 1.00 93.81 124 VAL A N 1
ATOM 979 C CA . VAL A 1 124 ? 12.523 2.235 -2.071 1.00 93.81 124 VAL A CA 1
ATOM 980 C C . VAL A 1 124 ? 11.257 1.973 -2.888 1.00 93.81 124 VAL A C 1
ATOM 982 O O . VAL A 1 124 ? 10.839 2.840 -3.650 1.00 93.81 124 VAL A O 1
ATOM 985 N N . ILE A 1 125 ? 10.606 0.820 -2.702 1.00 92.25 125 ILE A N 1
ATOM 986 C CA . ILE A 1 125 ? 9.349 0.491 -3.397 1.00 92.25 125 ILE A CA 1
ATOM 987 C C . ILE A 1 125 ? 8.235 1.473 -3.008 1.00 92.25 125 ILE A C 1
ATOM 989 O O . ILE A 1 125 ? 7.495 1.931 -3.875 1.00 92.25 125 ILE A O 1
ATOM 993 N N . ALA A 1 126 ? 8.126 1.822 -1.723 1.00 89.88 126 ALA A N 1
ATOM 994 C CA . ALA A 1 126 ? 7.147 2.797 -1.237 1.00 89.88 126 ALA A CA 1
ATOM 995 C C . ALA A 1 126 ? 7.460 4.231 -1.692 1.00 89.88 126 ALA A C 1
ATOM 997 O O . ALA A 1 126 ? 6.559 5.009 -1.996 1.00 89.88 126 ALA A O 1
ATOM 998 N N . GLY A 1 127 ? 8.743 4.597 -1.738 1.00 88.00 127 GLY A N 1
ATOM 999 C CA . GLY A 1 127 ? 9.200 5.921 -2.149 1.00 88.00 127 GLY A CA 1
ATOM 1000 C C . GLY A 1 127 ? 9.063 6.170 -3.651 1.00 88.00 127 GLY A C 1
ATOM 1001 O O . GLY A 1 127 ? 8.765 7.301 -4.052 1.00 88.00 127 GLY A O 1
ATOM 1002 N N . SER A 1 128 ? 9.239 5.110 -4.441 1.00 90.69 128 SER A N 1
ATOM 1003 C CA . SER A 1 128 ? 9.278 5.120 -5.902 1.00 90.69 128 SER A CA 1
ATOM 1004 C C . SER A 1 128 ? 8.523 3.899 -6.455 1.00 90.69 128 SER A C 1
ATOM 1006 O O . SER A 1 128 ? 9.140 2.905 -6.852 1.00 90.69 128 SER A O 1
ATOM 1008 N N . PRO A 1 129 ? 7.179 3.932 -6.479 1.00 88.81 129 PRO A N 1
ATOM 1009 C CA . PRO A 1 129 ? 6.380 2.832 -7.006 1.00 88.81 129 PRO A CA 1
ATOM 1010 C C . PRO A 1 129 ? 6.577 2.665 -8.519 1.00 88.81 129 PRO A C 1
ATOM 1012 O O . PRO A 1 129 ? 6.756 3.630 -9.259 1.00 88.81 129 PRO A O 1
ATOM 1015 N N . GLY A 1 130 ? 6.505 1.422 -8.992 1.00 90.31 130 GLY A N 1
ATOM 1016 C CA . GLY A 1 130 ? 6.641 1.068 -10.406 1.00 90.31 130 GLY A CA 1
ATOM 1017 C C . GLY A 1 130 ? 8.060 0.756 -10.868 1.00 90.31 130 GLY A C 1
ATOM 1018 O O . GLY A 1 130 ? 8.235 0.363 -12.019 1.00 90.31 130 GLY A O 1
ATOM 1019 N N . LEU A 1 131 ? 9.057 0.844 -9.986 1.00 92.19 131 LEU A N 1
ATOM 1020 C CA . LEU A 1 131 ? 10.420 0.430 -10.310 1.00 92.19 131 LEU A CA 1
ATOM 1021 C C . LEU A 1 131 ? 10.522 -1.092 -10.469 1.00 92.19 131 LEU A C 1
ATOM 1023 O O . LEU A 1 131 ? 9.938 -1.861 -9.702 1.00 92.19 131 LEU A O 1
ATOM 1027 N N . SER A 1 132 ? 11.297 -1.532 -11.457 1.00 94.62 132 SER A N 1
ATOM 1028 C CA . SER A 1 132 ? 11.700 -2.929 -11.647 1.00 94.62 132 SER A CA 1
ATOM 1029 C C . SER A 1 132 ? 12.802 -3.349 -10.662 1.00 94.62 132 SER A C 1
ATOM 1031 O O . SER A 1 132 ? 13.434 -2.513 -10.018 1.00 94.62 132 SER A O 1
ATOM 1033 N N . CYS A 1 133 ? 13.118 -4.650 -10.565 1.00 93.06 133 CYS A N 1
ATOM 1034 C CA . CYS A 1 133 ? 14.197 -5.136 -9.682 1.00 93.06 133 CYS A CA 1
ATOM 1035 C C . CYS A 1 133 ? 15.552 -4.460 -9.948 1.00 93.06 133 CYS A C 1
ATOM 1037 O O . CYS A 1 133 ? 16.310 -4.210 -9.013 1.00 93.06 133 CYS A O 1
ATOM 1039 N N . SER A 1 134 ? 15.869 -4.192 -11.216 1.00 92.25 134 SER A N 1
ATOM 1040 C CA . SER A 1 134 ? 17.128 -3.551 -11.608 1.00 92.25 134 SER A CA 1
ATOM 1041 C C . SER A 1 134 ? 17.166 -2.078 -11.211 1.00 92.25 134 SER A C 1
ATOM 1043 O O . SER A 1 134 ? 18.214 -1.580 -10.807 1.00 92.25 134 SER A O 1
ATOM 1045 N N . GLU A 1 135 ? 16.031 -1.387 -11.294 1.00 93.88 135 GLU A N 1
ATOM 1046 C CA . GLU A 1 135 ? 15.917 0.019 -10.904 1.00 93.88 135 GLU A CA 1
ATOM 1047 C C . GLU A 1 135 ? 15.909 0.175 -9.384 1.00 93.88 135 GLU A C 1
ATOM 1049 O O . GLU A 1 135 ? 16.650 1.003 -8.870 1.00 93.88 135 GLU A O 1
ATOM 1054 N N . ILE A 1 136 ? 15.195 -0.693 -8.658 1.00 93.12 136 ILE A N 1
ATOM 1055 C CA . ILE A 1 136 ? 15.266 -0.777 -7.189 1.00 93.12 136 ILE A CA 1
ATOM 1056 C C . ILE A 1 136 ? 16.703 -1.066 -6.742 1.00 93.12 136 ILE A C 1
ATOM 1058 O O . ILE A 1 136 ? 17.188 -0.479 -5.778 1.00 93.12 136 ILE A O 1
ATOM 1062 N N . GLY A 1 137 ? 17.401 -1.962 -7.445 1.00 92.69 137 GLY A N 1
ATOM 1063 C CA . GLY A 1 137 ? 18.805 -2.258 -7.177 1.00 92.69 137 GLY A CA 1
ATOM 1064 C C . GLY A 1 137 ? 19.707 -1.039 -7.369 1.00 92.69 137 GLY A C 1
ATOM 1065 O O . GLY A 1 137 ? 20.558 -0.768 -6.529 1.00 92.69 137 GLY A O 1
ATOM 1066 N N . ARG A 1 138 ? 19.492 -0.259 -8.432 1.00 93.56 138 ARG A N 1
ATOM 1067 C CA . ARG A 1 138 ? 20.252 0.972 -8.677 1.00 93.56 138 ARG A CA 1
ATOM 1068 C C . ARG A 1 138 ? 19.968 2.042 -7.622 1.00 93.56 138 ARG A C 1
ATOM 1070 O O . ARG A 1 138 ? 20.912 2.626 -7.105 1.00 93.56 138 ARG A O 1
ATOM 1077 N N . GLU A 1 139 ? 18.697 2.254 -7.300 1.00 91.69 139 GLU A N 1
ATOM 1078 C CA . GLU A 1 13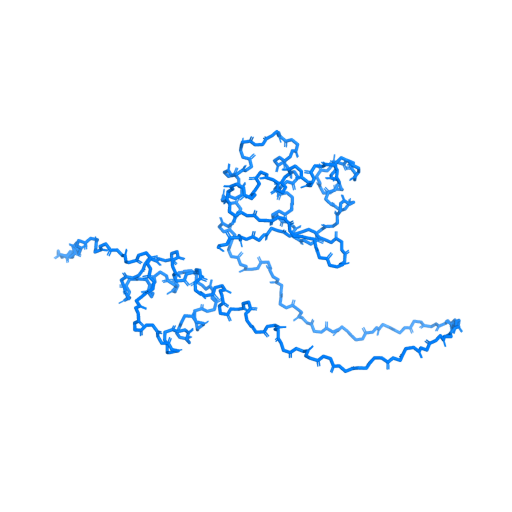9 ? 18.244 3.263 -6.338 1.00 91.69 139 GLU A CA 1
ATOM 1079 C C . GLU A 1 139 ? 18.735 2.948 -4.918 1.00 91.69 139 GLU A C 1
ATOM 1081 O O . GLU A 1 139 ? 19.293 3.796 -4.230 1.00 91.69 139 GLU A O 1
ATOM 1086 N N . GLY A 1 140 ? 18.587 1.691 -4.492 1.00 89.12 140 GLY A N 1
ATOM 1087 C CA . GLY A 1 140 ? 18.961 1.232 -3.156 1.00 89.12 140 GLY A CA 1
ATOM 1088 C C . GLY A 1 140 ? 20.390 0.695 -3.024 1.00 89.12 140 GLY A C 1
ATOM 1089 O O . GLY A 1 140 ? 20.750 0.205 -1.958 1.00 89.12 140 GLY A O 1
ATOM 1090 N N . GLN A 1 141 ? 21.196 0.750 -4.090 1.00 93.25 141 GLN A N 1
ATOM 1091 C CA . GLN A 1 141 ? 22.551 0.176 -4.148 1.00 93.25 141 GLN A CA 1
ATOM 1092 C C . GLN A 1 141 ? 22.597 -1.333 -3.815 1.00 93.25 141 GLN A C 1
ATOM 1094 O O . GLN A 1 141 ? 23.501 -1.830 -3.142 1.00 93.25 141 GLN A O 1
ATOM 1099 N N . PHE A 1 142 ? 21.615 -2.086 -4.312 1.00 92.62 142 PHE A N 1
ATOM 1100 C CA . PHE A 1 142 ? 21.522 -3.542 -4.198 1.00 92.62 142 PHE A CA 1
ATOM 1101 C C . PHE A 1 142 ? 21.773 -4.226 -5.544 1.00 92.62 142 PHE A C 1
ATOM 1103 O O . PHE A 1 142 ? 21.504 -3.676 -6.611 1.00 92.62 142 PHE A O 1
ATOM 1110 N N . SER A 1 143 ? 22.209 -5.486 -5.520 1.00 92.88 143 SER A N 1
ATOM 1111 C CA . SER A 1 143 ? 22.183 -6.299 -6.738 1.00 92.88 143 SER A CA 1
ATOM 1112 C C . SER A 1 143 ? 20.739 -6.655 -7.105 1.00 92.88 143 SER A C 1
ATOM 1114 O O . SER A 1 143 ? 19.931 -6.994 -6.237 1.00 92.88 143 SER A O 1
ATOM 1116 N N . SER A 1 144 ? 20.410 -6.628 -8.398 1.00 88.94 144 SER A N 1
ATOM 1117 C CA . SER A 1 144 ? 19.071 -6.986 -8.895 1.00 88.94 144 SER A CA 1
ATOM 1118 C C . SER A 1 144 ? 18.646 -8.394 -8.457 1.00 88.94 144 SER A C 1
ATOM 1120 O O . SER A 1 144 ? 17.491 -8.600 -8.086 1.00 88.94 144 SER A O 1
ATOM 1122 N N . GLY A 1 145 ? 19.593 -9.340 -8.407 1.00 90.12 145 GLY A N 1
ATOM 1123 C CA . GLY A 1 145 ? 19.378 -10.684 -7.868 1.00 90.12 145 GLY A CA 1
ATOM 1124 C C . GLY A 1 145 ? 18.980 -10.675 -6.389 1.00 90.12 145 GLY A C 1
ATOM 1125 O O . GLY A 1 145 ? 18.021 -11.345 -6.018 1.00 90.12 145 GLY A O 1
ATOM 1126 N N . SER A 1 146 ? 19.637 -9.856 -5.559 1.00 90.44 146 SER A N 1
ATOM 1127 C CA . SER A 1 146 ? 19.277 -9.715 -4.141 1.00 90.44 146 SER A CA 1
ATOM 1128 C C . SER A 1 146 ? 17.886 -9.107 -3.955 1.00 90.44 146 SER A C 1
ATOM 1130 O O . SER A 1 146 ? 17.180 -9.479 -3.012 1.00 90.44 146 SER A O 1
ATOM 1132 N N . VAL A 1 147 ? 17.483 -8.169 -4.817 1.00 92.94 147 VAL A N 1
ATOM 1133 C CA . VAL A 1 147 ? 16.125 -7.607 -4.795 1.00 92.94 147 VAL A CA 1
ATOM 1134 C C . VAL A 1 147 ? 15.116 -8.695 -5.147 1.00 92.94 147 VAL A C 1
ATOM 1136 O O . VAL A 1 147 ? 14.202 -8.945 -4.366 1.00 92.94 147 VAL A O 1
ATOM 1139 N N . ALA A 1 148 ? 15.327 -9.408 -6.256 1.00 92.12 148 ALA A N 1
ATOM 1140 C CA . ALA A 1 148 ? 14.441 -10.480 -6.706 1.00 92.12 148 ALA A CA 1
ATOM 1141 C C . ALA A 1 148 ? 14.246 -11.579 -5.646 1.00 92.12 148 ALA A C 1
ATOM 1143 O O . ALA A 1 148 ? 13.123 -12.031 -5.439 1.00 92.12 148 ALA A O 1
ATOM 1144 N N . THR A 1 149 ? 15.299 -11.957 -4.911 1.00 94.81 149 THR A N 1
ATOM 1145 C CA . THR A 1 149 ? 15.191 -12.923 -3.802 1.00 94.81 149 THR A CA 1
ATOM 1146 C C . THR A 1 149 ? 14.472 -12.367 -2.572 1.00 94.81 149 THR A C 1
ATOM 1148 O O . THR A 1 149 ? 13.903 -13.132 -1.798 1.00 94.81 149 THR A O 1
ATOM 1151 N N . SER A 1 150 ? 14.487 -11.046 -2.372 1.00 94.31 150 SER A N 1
ATOM 1152 C CA . SER A 1 150 ? 13.870 -10.402 -1.205 1.00 94.31 150 SER A CA 1
ATOM 1153 C C . SER A 1 150 ? 12.374 -10.143 -1.400 1.00 94.31 150 SER A C 1
ATOM 1155 O O . SER A 1 150 ? 11.627 -10.201 -0.427 1.00 94.31 150 SER A O 1
ATOM 1157 N N . ILE A 1 151 ? 11.908 -9.907 -2.635 1.00 93.62 151 ILE A N 1
ATOM 1158 C CA . ILE A 1 151 ? 10.495 -9.601 -2.933 1.00 93.62 151 ILE A CA 1
ATOM 1159 C C . ILE A 1 151 ? 9.511 -10.652 -2.377 1.00 93.62 151 ILE A C 1
ATOM 1161 O O . ILE A 1 151 ? 8.535 -10.252 -1.740 1.00 93.62 151 ILE A O 1
ATOM 1165 N N . PRO A 1 152 ? 9.714 -11.976 -2.546 1.00 94.00 152 PRO A N 1
ATOM 1166 C CA . PRO A 1 152 ? 8.792 -12.971 -1.994 1.00 94.00 152 PRO A CA 1
ATOM 1167 C C . PRO A 1 152 ? 8.728 -12.964 -0.462 1.00 94.00 152 PRO A C 1
ATOM 1169 O O . PRO A 1 152 ? 7.669 -13.227 0.104 1.00 94.00 152 PRO A O 1
ATOM 1172 N N . LEU A 1 153 ? 9.843 -12.658 0.209 1.00 92.88 153 LEU A N 1
ATOM 1173 C CA . LEU A 1 153 ? 9.903 -12.563 1.670 1.00 92.88 153 LEU A CA 1
ATOM 1174 C C . LEU A 1 153 ? 9.169 -11.316 2.156 1.00 92.88 153 LEU A C 1
ATOM 1176 O O . LEU A 1 153 ? 8.320 -11.407 3.040 1.00 92.88 153 LEU A O 1
ATOM 1180 N N . LEU A 1 154 ? 9.434 -10.182 1.504 1.00 93.19 154 LEU A N 1
ATOM 1181 C CA . LEU A 1 154 ? 8.748 -8.924 1.767 1.00 93.19 154 LEU A CA 1
ATOM 1182 C C . LEU A 1 154 ? 7.237 -9.080 1.611 1.00 93.19 154 LEU A C 1
ATOM 1184 O O . LEU A 1 154 ? 6.508 -8.694 2.512 1.00 93.19 154 LEU A O 1
ATOM 1188 N N . ARG A 1 155 ? 6.767 -9.729 0.536 1.00 93.56 155 ARG A N 1
ATOM 1189 C CA . ARG A 1 155 ? 5.340 -10.022 0.313 1.00 93.56 155 ARG A CA 1
ATOM 1190 C C . ARG A 1 155 ? 4.678 -10.717 1.494 1.00 93.56 155 ARG A C 1
ATOM 1192 O O . ARG A 1 155 ? 3.581 -10.334 1.873 1.00 93.56 155 ARG A O 1
ATOM 1199 N N . ARG A 1 156 ? 5.326 -11.744 2.051 1.00 89.19 156 ARG A N 1
ATOM 1200 C CA . ARG A 1 156 ? 4.784 -12.490 3.196 1.00 89.19 156 ARG A CA 1
ATOM 1201 C C . ARG A 1 156 ? 4.690 -11.613 4.436 1.00 89.19 156 ARG A C 1
ATOM 1203 O O . ARG A 1 156 ? 3.711 -11.708 5.162 1.00 89.19 156 ARG A O 1
ATOM 1210 N N . HIS A 1 157 ? 5.700 -10.778 4.659 1.00 88.88 157 HIS A N 1
ATOM 1211 C CA . HIS A 1 157 ? 5.753 -9.924 5.834 1.00 88.88 157 HIS A CA 1
ATOM 1212 C C . HIS A 1 157 ? 4.729 -8.791 5.753 1.00 88.88 157 HIS A C 1
ATOM 1214 O O . HIS A 1 157 ? 3.913 -8.644 6.653 1.00 88.88 157 HIS A O 1
ATOM 1220 N N . VAL A 1 158 ? 4.686 -8.061 4.634 1.00 90.12 158 VAL A N 1
ATOM 1221 C CA . VAL A 1 158 ? 3.740 -6.948 4.479 1.00 90.12 158 VAL A CA 1
ATOM 1222 C C . VAL A 1 158 ? 2.283 -7.422 4.443 1.00 90.12 158 VAL A C 1
ATOM 1224 O O . VAL A 1 158 ? 1.405 -6.705 4.911 1.00 90.12 158 VAL A O 1
ATOM 1227 N N . ALA A 1 159 ? 2.021 -8.654 3.982 1.00 88.31 159 ALA A N 1
ATOM 1228 C CA . ALA A 1 159 ? 0.686 -9.256 4.019 1.00 88.31 159 ALA A CA 1
ATOM 1229 C C . ALA A 1 159 ? 0.167 -9.463 5.442 1.00 88.31 159 ALA A C 1
ATOM 1231 O O . ALA A 1 159 ? -1.029 -9.299 5.672 1.00 88.31 159 ALA A O 1
ATOM 1232 N N . ALA A 1 160 ? 1.047 -9.763 6.403 1.00 84.62 160 ALA A N 1
ATOM 1233 C CA . ALA A 1 160 ? 0.662 -9.864 7.810 1.00 84.62 160 ALA A CA 1
ATOM 1234 C C . ALA A 1 160 ? 0.202 -8.513 8.385 1.00 84.62 160 ALA A C 1
ATOM 1236 O O . ALA A 1 160 ? -0.586 -8.481 9.325 1.00 84.62 160 ALA A O 1
ATOM 1237 N N . SER A 1 161 ? 0.653 -7.411 7.786 1.00 83.31 161 SER A N 1
ATOM 1238 C CA . SER A 1 161 ? 0.285 -6.043 8.154 1.00 83.31 161 SER A CA 1
ATOM 1239 C C . SER A 1 161 ? -0.872 -5.480 7.322 1.00 83.31 161 SER A C 1
ATOM 1241 O O . SER A 1 161 ? -1.165 -4.295 7.435 1.00 83.31 161 SER A O 1
ATOM 1243 N N . GLY A 1 162 ? -1.509 -6.293 6.468 1.00 84.56 162 GLY A N 1
ATOM 1244 C CA . GLY A 1 162 ? -2.604 -5.847 5.601 1.00 84.56 162 GLY A CA 1
ATOM 1245 C C . GLY A 1 162 ? -2.152 -5.168 4.306 1.00 84.56 162 GLY A C 1
ATOM 1246 O O . GLY A 1 162 ? -2.918 -4.426 3.714 1.00 84.56 162 GLY A O 1
ATOM 1247 N N . TRP A 1 163 ? -0.927 -5.409 3.832 1.00 89.38 163 TRP A N 1
ATOM 1248 C CA . TRP A 1 163 ? -0.394 -4.835 2.589 1.00 89.38 163 TRP A CA 1
ATOM 1249 C C . TRP A 1 163 ? 0.055 -5.918 1.602 1.00 89.38 163 TRP A C 1
ATOM 1251 O O . TRP A 1 163 ? 0.407 -7.032 1.964 1.00 89.38 163 TRP A O 1
ATOM 1261 N N . SER A 1 164 ? 0.102 -5.601 0.314 1.00 90.94 164 SER A N 1
ATOM 1262 C CA . SER A 1 164 ? 0.607 -6.473 -0.743 1.00 90.94 164 SER A CA 1
ATOM 1263 C C . SER A 1 164 ? 1.626 -5.754 -1.598 1.00 90.94 164 SER A C 1
ATOM 1265 O O . SER A 1 164 ? 1.435 -4.596 -1.956 1.00 90.94 164 SER A O 1
ATOM 1267 N N . ILE A 1 165 ? 2.660 -6.477 -2.026 1.00 92.44 165 ILE A N 1
ATOM 1268 C CA . ILE A 1 165 ? 3.523 -6.021 -3.118 1.00 92.44 165 ILE A CA 1
ATOM 1269 C C . ILE A 1 165 ? 3.008 -6.623 -4.425 1.00 92.44 165 ILE A C 1
ATOM 1271 O O . ILE A 1 165 ? 3.200 -7.815 -4.688 1.00 92.44 165 ILE A O 1
ATOM 1275 N N . VAL A 1 166 ? 2.408 -5.807 -5.282 1.00 91.75 166 VAL A N 1
ATOM 1276 C CA . VAL A 1 166 ? 1.897 -6.209 -6.598 1.00 91.75 166 VAL A CA 1
ATOM 1277 C C . VAL A 1 166 ? 2.949 -5.951 -7.671 1.00 91.75 166 VAL A C 1
ATOM 1279 O O . VAL A 1 166 ? 3.678 -4.964 -7.622 1.00 91.75 166 VAL A O 1
ATOM 1282 N N . THR A 1 167 ? 3.039 -6.857 -8.645 1.00 92.69 167 THR A N 1
ATOM 1283 C CA . THR A 1 167 ? 3.883 -6.675 -9.833 1.00 92.69 167 THR A CA 1
ATOM 1284 C C . THR A 1 167 ? 3.001 -6.267 -11.005 1.00 92.69 167 THR A C 1
ATOM 1286 O O . THR A 1 167 ? 2.068 -6.989 -11.350 1.00 92.69 167 THR A O 1
ATOM 1289 N N . ALA A 1 168 ? 3.289 -5.126 -11.625 1.00 86.94 168 ALA A N 1
ATOM 1290 C CA . ALA A 1 168 ? 2.613 -4.707 -12.846 1.00 86.94 168 ALA A CA 1
ATOM 1291 C C . ALA A 1 168 ? 3.084 -5.530 -14.058 1.00 86.94 168 ALA A C 1
ATOM 1293 O O . ALA A 1 168 ? 4.205 -6.044 -14.051 1.00 86.94 168 ALA A O 1
ATOM 1294 N N . PRO A 1 169 ? 2.296 -5.593 -15.149 1.00 79.31 169 PRO A N 1
ATOM 1295 C CA . PRO A 1 169 ? 2.680 -6.300 -16.376 1.00 79.31 169 PRO A CA 1
ATOM 1296 C C . PRO A 1 169 ? 4.013 -5.832 -16.979 1.00 79.31 169 PRO A C 1
ATOM 1298 O O . PRO A 1 169 ? 4.702 -6.611 -17.630 1.00 79.31 169 PRO A O 1
ATOM 1301 N N . ALA A 1 170 ? 4.393 -4.573 -16.737 1.00 82.06 170 ALA A N 1
ATOM 1302 C CA . ALA A 1 170 ? 5.670 -4.000 -17.162 1.00 82.06 170 ALA A CA 1
ATOM 1303 C C . ALA A 1 170 ? 6.869 -4.402 -16.271 1.00 82.06 170 ALA A C 1
ATOM 1305 O O . ALA A 1 170 ? 7.992 -3.993 -16.544 1.00 82.06 170 ALA A O 1
ATOM 1306 N N . GLY A 1 171 ? 6.652 -5.186 -15.208 1.00 85.75 171 GLY A N 1
ATOM 1307 C CA . GLY A 1 171 ? 7.698 -5.657 -14.290 1.00 85.75 171 GLY A CA 1
ATOM 1308 C C . GLY A 1 171 ? 8.003 -4.731 -13.105 1.00 85.75 171 GLY A C 1
ATOM 1309 O O . GLY A 1 171 ? 8.918 -5.024 -12.337 1.00 85.75 171 GLY A O 1
ATOM 1310 N N . GLY A 1 172 ? 7.249 -3.640 -12.946 1.00 91.69 172 GLY A N 1
ATOM 1311 C CA . GLY A 1 172 ? 7.358 -2.715 -11.813 1.00 91.69 172 GLY A CA 1
ATOM 1312 C C . GLY A 1 172 ? 6.648 -3.214 -10.553 1.00 91.69 172 GLY A C 1
ATOM 1313 O O . GLY A 1 172 ? 5.653 -3.936 -10.655 1.00 91.69 172 GLY A O 1
ATOM 1314 N N . TYR A 1 173 ? 7.129 -2.820 -9.372 1.00 91.75 173 TYR A N 1
ATOM 1315 C CA . TYR A 1 173 ? 6.538 -3.196 -8.081 1.00 91.75 173 TYR A CA 1
ATOM 1316 C C . TYR A 1 173 ? 5.782 -2.043 -7.420 1.00 91.75 173 TYR A C 1
ATOM 1318 O O . TYR A 1 173 ? 6.243 -0.905 -7.428 1.00 91.75 173 TYR A O 1
ATOM 1326 N N . TYR A 1 174 ? 4.641 -2.359 -6.812 1.00 90.50 174 TYR A N 1
ATOM 1327 C CA . TYR A 1 174 ? 3.757 -1.413 -6.129 1.00 90.50 174 TYR A CA 1
ATOM 1328 C C . TYR A 1 174 ? 3.349 -1.980 -4.777 1.00 90.50 174 TYR A C 1
ATOM 1330 O O . TYR A 1 174 ? 3.130 -3.186 -4.670 1.00 90.50 174 TYR A O 1
ATOM 1338 N N . LEU A 1 175 ? 3.208 -1.122 -3.772 1.00 90.44 175 LEU A N 1
ATOM 1339 C CA . LEU A 1 175 ? 2.538 -1.470 -2.524 1.00 90.44 175 LEU A CA 1
ATOM 1340 C C . LEU A 1 175 ? 1.058 -1.116 -2.634 1.00 90.44 175 LEU A C 1
ATOM 1342 O O . LEU A 1 175 ? 0.710 -0.050 -3.133 1.00 90.44 175 LEU A O 1
ATOM 1346 N N . VAL A 1 176 ? 0.198 -2.025 -2.195 1.00 86.62 176 VAL A N 1
ATOM 1347 C CA . VAL A 1 176 ? -1.250 -1.824 -2.116 1.00 86.62 176 VAL A CA 1
ATOM 1348 C C . VAL A 1 176 ? -1.750 -2.346 -0.782 1.00 86.62 176 VAL A C 1
ATOM 1350 O O . VAL A 1 176 ? -1.293 -3.386 -0.322 1.00 86.62 176 VAL A O 1
ATOM 1353 N N . GLU A 1 177 ? -2.686 -1.653 -0.158 1.00 84.00 177 GLU A N 1
ATOM 1354 C CA . GLU A 1 177 ? -3.352 -2.147 1.044 1.00 84.00 177 GLU A CA 1
ATOM 1355 C C . GLU A 1 177 ? -4.369 -3.241 0.664 1.00 84.00 177 GLU A C 1
ATOM 1357 O O . GLU A 1 177 ? -5.123 -3.107 -0.304 1.00 84.00 177 GLU A O 1
ATOM 1362 N N . ILE A 1 178 ? -4.356 -4.356 1.392 1.00 80.44 178 ILE A N 1
ATOM 1363 C CA . ILE A 1 178 ? -5.320 -5.453 1.296 1.00 80.44 178 ILE A CA 1
ATOM 1364 C C . ILE A 1 178 ? -6.328 -5.251 2.434 1.00 80.44 178 ILE A C 1
ATOM 1366 O O . ILE A 1 178 ? -6.077 -5.661 3.566 1.00 80.44 178 ILE A O 1
ATOM 1370 N N . SER A 1 179 ? -7.449 -4.594 2.131 1.00 63.66 179 SER A N 1
ATOM 1371 C CA . SER A 1 179 ? -8.601 -4.463 3.040 1.00 63.66 179 SER A CA 1
ATOM 1372 C C . SER A 1 179 ? -9.537 -5.665 2.998 1.00 63.66 179 SER A C 1
ATOM 1374 O O . SER A 1 179 ? -9.733 -6.220 1.891 1.00 63.66 179 SER A O 1
#

Foldseek 3Di:
DDPPPPDPLQQAAAEDDPPDDVVLLVLLVVCVLVLVSLVVVCVVVSHDSVNSSVSNVVSVVPVPPPPDDDDDDDDDDDDDDDDDDPPPDPDDPPDPPPDDCPVLVLLQVLLVPDDPLLSLLSSLCSVDFFDALPRSCVVSVHDSVVSVVSQVVNQVSVVVVQWGWDADPVRTTHIDGRD

Solvent-accessible surface area (backbone atoms only — not comparable to full-atom values): 11242 Å² total; per-residue (Å²): 135,83,83,76,79,78,70,74,84,69,84,48,37,74,59,82,63,92,84,70,51,71,66,59,53,48,60,53,55,74,39,73,82,41,62,74,52,44,47,53,49,19,65,73,69,41,31,29,48,70,42,52,52,54,51,48,54,56,66,58,68,63,79,71,80,81,75,80,85,80,84,90,81,93,78,90,83,81,90,84,84,87,79,94,70,86,72,80,82,77,68,91,70,77,70,86,77,80,61,85,66,70,62,58,57,58,47,47,60,65,28,65,83,40,60,70,70,57,23,50,53,50,49,46,34,69,75,44,61,53,40,32,47,60,50,47,9,64,76,67,74,43,55,37,67,61,42,60,66,41,49,66,57,50,34,59,54,39,42,78,74,37,28,38,69,46,71,46,96,88,54,13,31,34,75,42,78,57,129

Secondary structure (DSSP, 8-state):
------------BSS--TT--HHHHHHHHHTTT-HHHHHHHHHHHTB-HHHHHHHHHHHHHGGG---------------------PPP-------TT-S--THHHHHHHHHHTS-HHHHHHHHHHHHSTT--HHHHHHHHT--HHHHHHHHHHHHHHHHHTTEEEEEPTTS-EEEEE--

Mean predicted aligned error: 17.98 Å

Radius of gyration: 22.42 Å; Cα contacts (8 Å, |Δi|>4): 148; chains: 1; bounding box: 51×48×70 Å